Protein AF-A0A5J4QBT6-F1 (afdb_monomer)

Mean predicted aligned error: 14.52 Å

Organism: NCBI:txid222440

Solvent-accessible surface area (backbone atoms only — not comparable to full-atom values): 10207 Å² total; per-residue (Å²): 115,72,65,61,55,52,14,62,72,70,73,41,64,57,92,74,54,59,68,39,76,56,74,71,48,71,67,57,55,50,53,56,62,66,53,52,77,81,41,55,93,42,48,95,68,92,77,69,68,81,78,82,89,54,97,81,62,54,66,69,56,53,54,40,45,45,33,51,52,49,20,51,49,21,46,46,23,16,52,51,26,47,76,69,68,35,58,68,61,17,49,54,21,46,49,48,19,51,50,29,50,32,42,45,44,15,53,53,44,52,51,52,61,42,71,76,46,59,74,86,50,29,67,40,45,75,74,70,42,49,71,71,60,61,52,38,70,67,51,52,51,52,51,53,51,51,52,50,52,52,50,52,53,50,51,53,50,56,51,49,57,55,51,55,56,53,54,54,52,53,54,53,54,53,55,58,55,68,77,73,114

Nearest PDB structures (foldseek):
  3uno-assembly1_N  TM=5.771E-01  e=6.298E+00  Mycobacterium tuberculosis
  1wy1-assembly1_C  TM=2.675E-01  e=2.760E+00  Pyrococcus horikoshii OT3
  4nwp-assembly1_D  TM=4.428E-01  e=9.036E+00  Pyrococcus horikoshii OT3
  8vdz-assembly1_T  TM=2.741E-01  e=4.169E+00  synthetic construct

Structure (mmCIF, N/CA/C/O backbone):
data_AF-A0A5J4QBT6-F1
#
_entry.id   AF-A0A5J4QBT6-F1
#
loop_
_atom_site.group_PDB
_atom_site.id
_atom_site.type_symbol
_atom_site.label_atom_id
_atom_site.label_alt_id
_atom_site.label_comp_id
_atom_site.label_asym_id
_atom_site.label_entity_id
_atom_site.label_seq_id
_atom_site.pdbx_PDB_ins_code
_atom_site.Cartn_x
_atom_site.Cartn_y
_atom_site.Cartn_z
_atom_site.occupancy
_atom_site.B_iso_or_equiv
_atom_site.auth_seq_id
_atom_site.auth_comp_id
_atom_site.auth_asym_id
_atom_site.auth_atom_id
_atom_site.pdbx_PDB_model_num
ATOM 1 N N . MET A 1 1 ? 17.912 -15.795 5.402 1.00 58.88 1 MET A N 1
ATOM 2 C CA . MET A 1 1 ? 18.468 -14.597 4.729 1.00 58.88 1 MET A CA 1
ATOM 3 C C . MET A 1 1 ? 17.385 -13.577 4.357 1.00 58.88 1 MET A C 1
ATOM 5 O O . MET A 1 1 ? 17.482 -12.452 4.818 1.00 58.88 1 MET A O 1
ATOM 9 N N . GLY A 1 2 ? 16.340 -13.949 3.596 1.00 60.81 2 GLY A N 1
ATOM 10 C CA . GLY A 1 2 ? 15.340 -12.999 3.059 1.00 60.81 2 GLY A CA 1
ATOM 11 C C . GLY A 1 2 ? 14.597 -12.132 4.090 1.00 60.81 2 GLY A C 1
ATOM 12 O O . GLY A 1 2 ? 14.533 -10.919 3.924 1.00 60.81 2 GLY A O 1
ATOM 13 N N . MET A 1 3 ? 14.128 -12.716 5.200 1.00 68.94 3 MET A N 1
ATOM 14 C CA . MET A 1 3 ? 13.412 -11.969 6.254 1.00 68.94 3 MET A CA 1
ATOM 15 C C . MET A 1 3 ? 14.267 -10.871 6.908 1.00 68.94 3 MET A C 1
ATOM 17 O O . MET A 1 3 ? 13.751 -9.825 7.274 1.00 68.94 3 MET A O 1
ATOM 21 N N . MET A 1 4 ? 15.588 -11.066 7.001 1.00 73.44 4 MET A N 1
ATOM 22 C CA . MET A 1 4 ? 16.510 -10.113 7.633 1.00 73.44 4 MET A CA 1
ATOM 23 C C . MET A 1 4 ? 16.639 -8.808 6.832 1.00 73.44 4 MET A C 1
ATOM 25 O O . MET A 1 4 ? 16.822 -7.740 7.410 1.00 73.44 4 MET A O 1
ATOM 29 N N . VAL A 1 5 ? 16.520 -8.891 5.502 1.00 77.31 5 VAL A N 1
ATOM 30 C CA . VAL A 1 5 ? 16.585 -7.730 4.602 1.00 77.31 5 VAL A CA 1
ATOM 31 C C . VAL A 1 5 ? 15.338 -6.866 4.759 1.00 77.31 5 VAL A C 1
ATOM 33 O O . VAL A 1 5 ? 15.454 -5.653 4.915 1.00 77.31 5 VAL A O 1
ATOM 36 N N . LEU A 1 6 ? 14.158 -7.491 4.784 1.00 79.50 6 LEU A N 1
ATOM 37 C CA . LEU A 1 6 ? 12.894 -6.782 4.983 1.00 79.50 6 LEU A CA 1
ATOM 38 C C . LEU A 1 6 ? 12.816 -6.182 6.388 1.00 79.50 6 LEU A C 1
ATOM 40 O O . LEU A 1 6 ? 12.482 -5.009 6.517 1.00 79.50 6 LEU A O 1
ATOM 44 N N . SER A 1 7 ? 13.226 -6.919 7.426 1.00 83.81 7 SER A N 1
ATOM 45 C CA . SER A 1 7 ? 13.252 -6.370 8.784 1.00 83.81 7 SER A CA 1
ATOM 46 C C . SER A 1 7 ? 14.165 -5.145 8.905 1.00 83.81 7 SER A C 1
ATOM 48 O O . SER A 1 7 ? 13.806 -4.158 9.541 1.00 83.81 7 SER A O 1
ATOM 50 N N . LYS A 1 8 ? 15.336 -5.165 8.250 1.00 83.38 8 LYS A N 1
ATOM 51 C CA . LYS A 1 8 ? 16.243 -4.010 8.211 1.00 83.38 8 LYS A CA 1
ATOM 52 C C . LYS A 1 8 ? 15.637 -2.824 7.457 1.00 83.38 8 LYS A C 1
ATOM 54 O O . LYS A 1 8 ? 15.806 -1.694 7.897 1.00 83.38 8 LYS A O 1
ATOM 59 N N . TYR A 1 9 ? 14.950 -3.077 6.344 1.00 80.00 9 TYR A N 1
ATOM 60 C CA . TYR A 1 9 ? 14.302 -2.034 5.547 1.00 80.00 9 TYR A CA 1
ATOM 61 C C . TYR A 1 9 ? 13.180 -1.330 6.317 1.00 80.00 9 TYR A C 1
ATOM 63 O O . TYR A 1 9 ? 13.129 -0.106 6.353 1.00 80.00 9 TYR A O 1
ATOM 71 N N . TYR A 1 10 ? 12.310 -2.103 6.968 1.00 78.44 10 TYR A N 1
ATOM 72 C CA . TYR A 1 10 ? 11.181 -1.567 7.730 1.00 78.44 10 TYR A CA 1
ATOM 73 C C . TYR A 1 10 ? 11.559 -1.079 9.133 1.00 78.44 10 TYR A C 1
ATOM 75 O O . TYR A 1 10 ? 10.725 -0.485 9.809 1.00 78.44 10 TYR A O 1
ATOM 83 N N . GLY A 1 11 ? 12.783 -1.350 9.597 1.00 83.69 11 GLY A N 1
ATOM 84 C CA . GLY A 1 11 ? 13.203 -1.044 10.967 1.00 83.69 11 GLY A CA 1
ATOM 85 C C . GLY A 1 11 ? 12.417 -1.814 12.036 1.00 83.69 11 GLY A C 1
ATOM 86 O O . GLY A 1 11 ? 12.411 -1.416 13.197 1.00 83.69 11 GLY A O 1
ATOM 87 N N . ALA A 1 12 ? 11.748 -2.904 11.656 1.00 83.69 12 ALA A N 1
ATOM 88 C CA . ALA A 1 12 ? 10.857 -3.684 12.506 1.00 83.69 12 ALA A CA 1
ATOM 89 C C . ALA A 1 12 ? 11.024 -5.180 12.225 1.00 83.69 12 ALA A C 1
ATOM 91 O O . ALA A 1 12 ? 11.474 -5.575 11.152 1.00 83.69 12 ALA A O 1
ATOM 92 N N . ASP A 1 13 ? 10.652 -6.032 13.180 1.00 85.56 13 ASP A N 1
ATOM 93 C CA . ASP A 1 13 ? 10.615 -7.474 12.939 1.00 85.56 13 ASP A CA 1
ATOM 94 C C . ASP A 1 13 ? 9.519 -7.797 11.918 1.00 85.56 13 ASP A C 1
ATOM 96 O O . ASP A 1 13 ? 8.328 -7.748 12.228 1.00 85.56 13 ASP A O 1
ATOM 100 N N . PHE A 1 14 ? 9.927 -8.135 10.695 1.00 81.25 14 PHE A N 1
ATOM 101 C CA . PHE A 1 14 ? 9.005 -8.400 9.600 1.00 81.25 14 PHE A CA 1
ATOM 102 C C . PHE A 1 14 ? 8.062 -9.580 9.887 1.00 81.25 14 PHE A C 1
ATOM 104 O O . PHE A 1 14 ? 6.967 -9.613 9.340 1.00 81.25 14 PHE A O 1
ATOM 111 N N . GLN A 1 15 ? 8.428 -10.524 10.771 1.00 83.44 15 GLN A N 1
ATOM 112 C CA . GLN A 1 15 ? 7.520 -11.607 11.192 1.00 83.44 15 GLN A CA 1
ATOM 113 C C . GLN A 1 15 ? 6.357 -11.120 12.057 1.00 83.44 15 GLN A C 1
ATOM 115 O O . GLN A 1 15 ? 5.337 -11.796 12.148 1.00 83.44 15 GLN A O 1
ATOM 120 N N . LYS A 1 16 ? 6.528 -9.975 12.716 1.00 83.88 16 LYS A N 1
ATOM 121 C CA . LYS A 1 16 ? 5.537 -9.377 13.612 1.00 83.88 16 LYS A CA 1
ATOM 122 C C . LYS A 1 16 ? 4.762 -8.246 12.949 1.00 83.88 16 LYS A C 1
ATOM 124 O O . LYS A 1 16 ? 3.864 -7.698 13.578 1.00 83.88 16 LYS A O 1
ATOM 129 N N . MET A 1 17 ? 5.119 -7.884 11.716 1.00 79.00 17 MET A N 1
ATOM 130 C CA . MET A 1 17 ? 4.376 -6.888 10.961 1.00 79.00 17 MET A CA 1
ATOM 131 C C . MET A 1 17 ? 3.015 -7.454 10.581 1.00 79.00 17 MET A C 1
ATOM 133 O O . MET A 1 17 ? 2.923 -8.483 9.909 1.00 79.00 17 MET A O 1
ATOM 137 N N . ASP A 1 18 ? 1.967 -6.739 10.970 1.00 79.19 18 ASP A N 1
ATOM 138 C CA . ASP A 1 18 ? 0.639 -6.995 10.448 1.00 79.19 18 ASP A CA 1
ATOM 139 C C . ASP A 1 18 ? 0.567 -6.467 9.011 1.00 79.19 18 ASP A C 1
ATOM 141 O O . ASP A 1 18 ? 0.501 -5.262 8.761 1.00 79.19 18 ASP A O 1
ATOM 145 N N . GLN A 1 19 ? 0.636 -7.386 8.047 1.00 69.50 19 GLN A N 1
ATOM 146 C CA . GLN A 1 19 ? 0.677 -7.037 6.629 1.00 69.50 19 GLN A CA 1
ATOM 147 C C . GLN A 1 19 ? -0.610 -6.364 6.139 1.00 69.50 19 GLN A C 1
ATOM 149 O O . GLN A 1 19 ? -0.568 -5.692 5.106 1.00 69.50 19 GLN A O 1
ATOM 154 N N . THR A 1 20 ? -1.728 -6.549 6.848 1.00 69.94 20 THR A N 1
ATOM 155 C CA . THR A 1 20 ? -3.053 -6.083 6.420 1.00 69.94 20 THR A CA 1
ATOM 156 C C . THR A 1 20 ? -3.761 -5.208 7.457 1.00 69.94 20 THR A C 1
ATOM 158 O O . THR A 1 20 ? -4.676 -4.478 7.091 1.00 69.94 20 THR A O 1
ATOM 161 N N . GLY A 1 21 ? -3.346 -5.216 8.723 1.00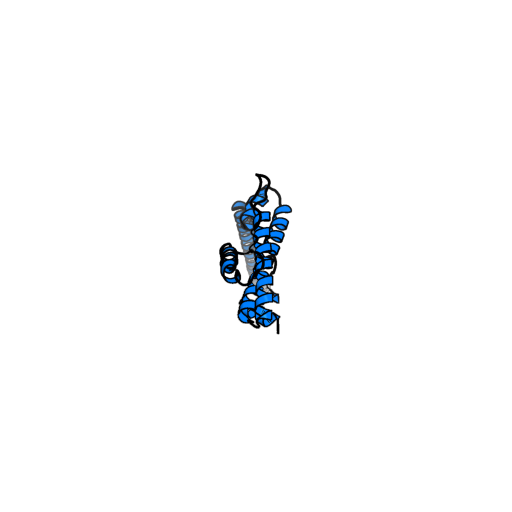 62.75 21 GLY A N 1
ATOM 162 C CA . GLY A 1 21 ? -3.968 -4.406 9.777 1.00 62.75 21 GLY A CA 1
ATOM 163 C C . GLY A 1 21 ? -3.365 -3.018 9.986 1.00 62.75 21 GLY A C 1
ATOM 164 O O . GLY A 1 21 ? -4.033 -2.149 10.550 1.00 62.75 21 GLY A O 1
ATOM 165 N N . GLU A 1 22 ? -2.148 -2.744 9.503 1.00 69.00 22 GLU A N 1
ATOM 166 C CA . GLU A 1 22 ? -1.599 -1.384 9.550 1.00 69.00 22 GLU A CA 1
ATOM 167 C C . GLU A 1 22 ? -2.137 -0.526 8.398 1.00 69.00 22 GLU A C 1
ATOM 169 O O . GLU A 1 22 ? -1.770 -0.687 7.230 1.00 69.00 22 GLU A O 1
ATOM 174 N N . ARG A 1 23 ? -3.002 0.438 8.740 1.00 77.75 23 ARG A N 1
ATOM 175 C CA . ARG A 1 23 ? -3.515 1.429 7.788 1.00 77.75 23 ARG A CA 1
ATOM 176 C C . ARG A 1 23 ? -2.366 2.292 7.274 1.00 77.75 23 ARG A C 1
ATOM 178 O O . ARG A 1 23 ? -1.673 2.950 8.049 1.00 77.75 23 ARG A O 1
ATOM 185 N N . ALA A 1 24 ? -2.197 2.339 5.957 1.00 80.88 24 ALA A N 1
ATOM 186 C CA . ALA A 1 24 ? -1.217 3.226 5.353 1.00 80.88 24 ALA A CA 1
ATOM 187 C C . ALA A 1 24 ? -1.601 4.694 5.568 1.00 80.88 24 ALA A C 1
ATOM 189 O O . ALA A 1 24 ? -2.722 5.102 5.245 1.00 80.88 24 ALA A O 1
ATOM 190 N N . SER A 1 25 ? -0.651 5.482 6.074 1.00 83.81 25 SER A N 1
ATOM 191 C CA . SER A 1 25 ? -0.806 6.926 6.225 1.00 83.81 25 SER A CA 1
ATOM 192 C C . SER A 1 25 ? -0.938 7.618 4.866 1.00 83.81 25 SER A C 1
ATOM 194 O O . SER A 1 25 ? -0.439 7.131 3.848 1.00 83.81 25 SER A O 1
ATOM 196 N N . GLU A 1 26 ? -1.568 8.794 4.846 1.00 85.00 26 GLU A N 1
ATOM 197 C CA . GLU A 1 26 ? -1.663 9.603 3.624 1.00 85.00 26 GLU A CA 1
ATOM 198 C C . GLU A 1 26 ? -0.276 10.026 3.112 1.00 85.00 26 GLU A C 1
ATOM 200 O O . GLU A 1 26 ? -0.039 10.109 1.910 1.00 85.00 26 GLU A O 1
ATOM 205 N N . GLU A 1 27 ? 0.687 10.219 4.016 1.00 86.38 27 GLU A N 1
ATOM 206 C CA . GLU A 1 27 ? 2.082 10.475 3.653 1.00 86.38 27 GLU A CA 1
ATOM 207 C C . GLU A 1 27 ? 2.696 9.303 2.878 1.00 86.38 27 GLU A C 1
ATOM 209 O O . GLU A 1 27 ? 3.254 9.517 1.802 1.00 86.38 27 GLU A O 1
ATOM 214 N N . MET A 1 28 ? 2.522 8.068 3.365 1.00 85.62 28 MET A N 1
ATOM 215 C CA . MET A 1 28 ? 2.979 6.857 2.677 1.00 85.62 28 MET A CA 1
ATOM 216 C C . MET A 1 28 ? 2.310 6.729 1.304 1.00 85.62 28 MET A C 1
ATOM 218 O O . MET A 1 28 ? 2.981 6.493 0.302 1.00 85.62 28 MET A O 1
ATOM 222 N N . ARG A 1 29 ? 0.991 6.947 1.231 1.00 89.56 29 ARG A N 1
ATOM 223 C CA . ARG A 1 29 ? 0.235 6.936 -0.034 1.00 89.56 29 ARG A CA 1
ATOM 224 C C . ARG A 1 29 ? 0.810 7.929 -1.042 1.00 89.56 29 ARG A C 1
ATOM 226 O O . ARG A 1 29 ? 1.018 7.581 -2.204 1.00 89.56 29 ARG A O 1
ATOM 233 N N . ASN A 1 30 ? 1.110 9.146 -0.597 1.00 89.44 30 ASN A N 1
ATOM 234 C CA . ASN A 1 30 ? 1.691 10.184 -1.443 1.00 89.44 30 ASN A CA 1
ATOM 235 C C . ASN A 1 30 ? 3.139 9.892 -1.829 1.00 89.44 30 ASN A C 1
ATOM 237 O O . ASN A 1 30 ? 3.533 10.160 -2.963 1.00 89.44 30 ASN A O 1
ATOM 241 N N . GLU A 1 31 ? 3.935 9.311 -0.934 1.00 88.56 31 GLU A N 1
ATOM 242 C CA . GLU A 1 31 ? 5.287 8.877 -1.260 1.00 88.56 31 GLU A CA 1
ATOM 243 C C . GLU A 1 31 ? 5.292 7.830 -2.372 1.00 88.56 31 GLU A C 1
ATOM 245 O O . GLU A 1 31 ? 6.045 7.975 -3.332 1.00 88.56 31 GLU A O 1
ATOM 250 N N . ILE A 1 32 ? 4.412 6.833 -2.288 1.00 87.94 32 ILE A N 1
ATOM 251 C CA . ILE A 1 32 ? 4.274 5.803 -3.319 1.00 87.94 32 ILE A CA 1
ATOM 252 C C . ILE A 1 32 ? 3.883 6.429 -4.662 1.00 87.94 32 ILE A C 1
ATOM 254 O O . ILE A 1 32 ? 4.572 6.207 -5.656 1.00 87.94 32 ILE A O 1
ATOM 258 N N . ARG A 1 33 ? 2.885 7.322 -4.696 1.00 86.81 33 ARG A N 1
ATOM 259 C CA . ARG A 1 33 ? 2.509 8.052 -5.926 1.00 86.81 33 ARG A CA 1
ATOM 260 C C . ARG A 1 33 ? 3.679 8.850 -6.524 1.00 86.81 33 ARG A C 1
ATOM 262 O O . ARG A 1 33 ? 3.853 8.873 -7.740 1.00 86.81 33 ARG A O 1
ATOM 269 N N . ARG A 1 34 ? 4.529 9.465 -5.689 1.00 88.62 34 ARG A N 1
ATOM 270 C CA . ARG A 1 34 ? 5.707 10.234 -6.143 1.00 88.62 34 ARG A CA 1
ATOM 271 C C . ARG A 1 34 ? 6.776 9.386 -6.835 1.00 88.62 34 ARG A C 1
ATOM 273 O O . ARG A 1 34 ? 7.635 9.957 -7.502 1.00 88.62 34 ARG A O 1
ATOM 280 N N . ARG A 1 35 ? 6.743 8.057 -6.699 1.00 87.19 35 ARG A N 1
ATOM 281 C CA . ARG A 1 35 ? 7.720 7.157 -7.329 1.00 87.19 35 ARG A CA 1
ATOM 282 C C . ARG A 1 35 ? 7.392 6.839 -8.793 1.00 87.19 35 ARG A C 1
ATOM 284 O O . ARG A 1 35 ? 8.261 6.350 -9.498 1.00 87.19 35 ARG A O 1
ATOM 291 N N . GLU A 1 36 ? 6.191 7.133 -9.295 1.00 83.69 36 GLU A N 1
ATOM 292 C CA . GLU A 1 36 ? 5.829 6.802 -10.688 1.00 83.69 36 GLU A CA 1
ATOM 293 C C . GLU A 1 36 ? 6.661 7.513 -11.767 1.00 83.69 36 GLU A C 1
ATOM 295 O O . GLU A 1 36 ? 7.076 6.853 -12.721 1.00 83.69 36 GLU A O 1
ATOM 300 N N . PRO A 1 37 ? 6.961 8.823 -11.670 1.00 86.31 37 PRO A N 1
ATOM 301 C CA . PRO A 1 37 ? 7.685 9.508 -12.737 1.00 86.31 37 PRO A CA 1
ATOM 302 C C . PRO A 1 37 ? 9.089 8.946 -12.987 1.00 86.31 37 PRO A C 1
ATOM 304 O O . PRO A 1 37 ? 9.560 8.993 -14.122 1.00 86.31 37 PRO A O 1
ATOM 307 N N . SER A 1 38 ? 9.750 8.395 -11.961 1.00 85.50 38 SER A N 1
ATOM 308 C CA . SER A 1 38 ? 11.109 7.853 -12.087 1.00 85.50 38 SER A CA 1
ATOM 309 C C . SER A 1 38 ? 11.165 6.525 -12.841 1.00 85.50 38 SER A C 1
ATOM 311 O O . SER A 1 38 ? 12.233 6.163 -13.335 1.00 85.50 38 SER A O 1
ATOM 313 N N . ILE A 1 39 ? 10.036 5.818 -12.969 1.00 86.50 39 ILE A N 1
ATOM 314 C CA . ILE A 1 39 ? 9.973 4.522 -13.653 1.00 86.50 39 ILE A CA 1
ATOM 315 C C . ILE A 1 39 ? 9.430 4.592 -15.082 1.00 86.50 39 ILE A C 1
ATOM 317 O O . ILE A 1 39 ? 9.460 3.586 -15.784 1.00 86.50 39 ILE A O 1
ATOM 321 N N . ARG A 1 40 ? 8.989 5.769 -15.547 1.00 86.19 40 ARG A N 1
ATOM 322 C CA . ARG A 1 40 ? 8.469 5.973 -16.914 1.00 86.19 40 ARG A CA 1
ATOM 323 C C . ARG A 1 40 ? 9.359 5.416 -18.037 1.00 86.19 40 ARG A C 1
ATOM 325 O O . ARG A 1 40 ? 8.800 4.866 -18.977 1.00 86.19 40 ARG A O 1
ATOM 332 N N . PRO A 1 41 ? 10.704 5.503 -17.974 1.00 86.19 41 PRO A N 1
ATOM 333 C CA . PRO A 1 41 ? 11.564 4.914 -19.006 1.00 86.19 41 PRO A CA 1
ATOM 334 C C . PRO A 1 41 ? 11.538 3.377 -19.061 1.00 86.19 41 PRO A C 1
ATOM 336 O O . PRO A 1 41 ? 12.079 2.799 -19.999 1.00 86.19 41 PRO A O 1
ATOM 339 N N . PHE A 1 42 ? 10.965 2.718 -18.050 1.00 84.56 42 PHE A N 1
ATOM 340 C CA . PHE A 1 42 ? 11.001 1.269 -17.847 1.00 84.56 42 PHE A CA 1
ATOM 341 C C . PHE A 1 42 ? 9.607 0.623 -17.883 1.00 84.56 42 PHE A C 1
ATOM 343 O O . PHE A 1 42 ? 9.443 -0.472 -17.353 1.00 84.56 42 PHE A O 1
ATOM 350 N N . ILE A 1 43 ? 8.600 1.288 -18.450 1.00 85.38 43 ILE A N 1
ATOM 351 C CA . ILE A 1 43 ? 7.248 0.730 -18.576 1.00 85.38 43 ILE A CA 1
ATOM 352 C C . ILE A 1 43 ? 6.761 0.831 -20.019 1.00 85.38 43 ILE A C 1
ATOM 354 O O . ILE A 1 43 ? 7.034 1.813 -20.710 1.00 85.38 43 ILE A O 1
ATOM 358 N N . HIS A 1 44 ? 6.050 -0.196 -20.473 1.00 74.75 44 HIS A N 1
ATOM 359 C CA . HIS A 1 44 ? 5.537 -0.304 -21.833 1.00 74.75 44 HIS A CA 1
ATOM 360 C C . HIS A 1 44 ? 4.379 0.664 -22.099 1.00 74.75 44 HIS A C 1
ATOM 362 O O . HIS A 1 44 ? 4.281 1.221 -23.191 1.00 74.75 44 HIS A O 1
ATOM 368 N N . GLU A 1 45 ? 3.518 0.894 -21.102 1.00 76.19 45 GLU A N 1
ATOM 369 C CA . GLU A 1 45 ? 2.350 1.762 -21.237 1.00 76.19 45 GLU A CA 1
ATOM 370 C C . GLU A 1 45 ? 2.072 2.540 -19.941 1.00 76.19 45 GLU A C 1
ATOM 372 O O . GLU A 1 45 ? 1.888 1.962 -18.869 1.00 76.19 45 GLU A O 1
ATOM 377 N N . ASP A 1 46 ? 1.983 3.871 -20.031 1.00 76.31 46 ASP A N 1
ATOM 378 C CA . ASP A 1 46 ? 1.620 4.731 -18.895 1.00 76.31 46 ASP A CA 1
ATOM 379 C C . ASP A 1 46 ? 0.090 4.809 -18.739 1.00 76.31 46 ASP A C 1
ATOM 381 O O . ASP A 1 46 ? -0.510 5.885 -18.783 1.00 76.31 46 ASP A O 1
ATOM 385 N N . LYS A 1 47 ? -0.572 3.648 -18.590 1.00 75.81 47 LYS A N 1
ATOM 386 C CA . LYS A 1 47 ? -2.020 3.613 -18.333 1.00 75.81 47 LYS A CA 1
ATOM 387 C C . LYS A 1 47 ? -2.326 4.295 -17.010 1.00 75.81 47 LYS A C 1
ATOM 389 O O . LYS A 1 47 ? -1.706 4.001 -15.988 1.00 75.81 47 LYS A O 1
ATOM 394 N N . GLN A 1 48 ? -3.309 5.181 -17.028 1.00 81.19 48 GLN A N 1
ATOM 395 C CA . GLN A 1 48 ? -3.880 5.767 -15.823 1.00 81.19 48 GLN A CA 1
ATOM 396 C C . GLN A 1 48 ? -5.155 5.022 -15.436 1.00 81.19 48 GLN A C 1
ATOM 398 O O . GLN A 1 48 ? -5.808 4.418 -16.289 1.00 81.19 48 GLN A O 1
ATOM 403 N N . ALA A 1 49 ? -5.516 5.077 -14.153 1.00 78.56 49 ALA A N 1
ATOM 404 C CA . ALA A 1 49 ? -6.819 4.588 -13.715 1.00 78.56 49 ALA A CA 1
ATOM 405 C C . ALA A 1 49 ? -7.934 5.320 -14.495 1.00 78.56 49 ALA A C 1
ATOM 407 O O . ALA A 1 49 ? -7.824 6.542 -14.675 1.00 78.56 49 ALA A O 1
ATOM 408 N N . PRO A 1 50 ? -8.990 4.617 -14.948 1.00 76.12 50 PRO A N 1
ATOM 409 C CA . PRO A 1 50 ? -10.091 5.232 -15.681 1.00 76.12 50 PRO A CA 1
ATOM 410 C C . PRO A 1 50 ? -10.686 6.448 -14.957 1.00 76.12 50 PRO A C 1
ATOM 412 O O . PRO A 1 50 ? -10.729 6.523 -13.722 1.00 76.12 50 PRO A O 1
ATOM 415 N N . THR A 1 51 ? -11.144 7.429 -15.734 1.00 71.56 51 THR A N 1
ATOM 416 C CA . THR A 1 51 ? -11.919 8.557 -15.206 1.00 71.56 51 THR A CA 1
ATOM 417 C C . THR A 1 51 ? -13.293 8.054 -14.764 1.00 71.56 51 THR A C 1
ATOM 419 O O . THR A 1 51 ? -13.896 7.247 -15.467 1.00 71.56 51 THR A O 1
ATOM 422 N N . MET A 1 52 ? -13.777 8.519 -13.609 1.00 72.00 52 MET A N 1
ATOM 423 C CA . MET A 1 52 ? -15.111 8.152 -13.118 1.00 72.00 52 MET A CA 1
ATOM 424 C C . MET A 1 52 ? -16.179 8.649 -14.104 1.00 72.00 52 MET A C 1
ATOM 426 O O . MET A 1 52 ? -16.095 9.782 -14.582 1.00 72.00 52 MET A O 1
ATOM 430 N N . ALA A 1 53 ? -17.141 7.791 -14.433 1.00 60.34 53 ALA A N 1
ATOM 431 C CA . ALA A 1 53 ? -18.186 8.009 -15.428 1.00 60.34 53 ALA A CA 1
ATOM 432 C C . ALA A 1 53 ? -19.570 8.291 -14.810 1.00 60.34 53 ALA A C 1
ATOM 434 O O . ALA A 1 53 ? -20.533 8.48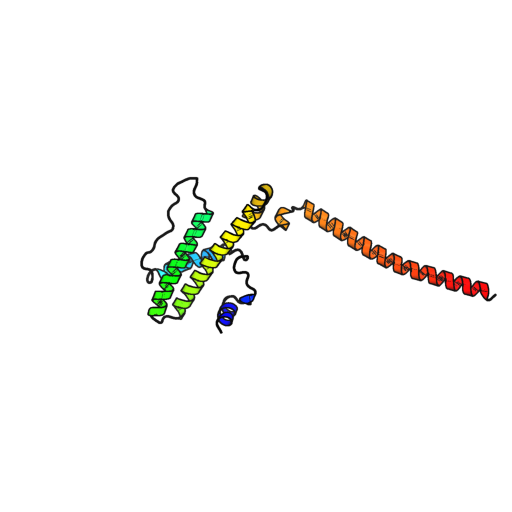7 -15.554 1.00 60.34 53 ALA A O 1
ATOM 435 N N . GLY A 1 54 ? -19.699 8.354 -13.479 1.00 59.78 54 GLY A N 1
ATOM 436 C CA . GLY A 1 54 ? -20.935 8.829 -12.852 1.00 59.78 54 GLY A CA 1
ATOM 437 C C . GLY A 1 54 ? -20.947 8.834 -11.325 1.00 59.78 54 GLY A C 1
ATOM 438 O O . GLY A 1 54 ? -20.018 8.375 -10.668 1.00 59.78 54 GLY A O 1
ATOM 439 N N . ASP A 1 55 ? -22.065 9.300 -10.765 1.00 58.62 55 ASP A N 1
ATOM 440 C CA . ASP A 1 55 ? -22.305 9.449 -9.316 1.00 58.62 55 ASP A CA 1
ATOM 441 C C . ASP A 1 55 ? -22.310 8.119 -8.534 1.00 58.62 55 ASP A C 1
ATOM 443 O O . ASP A 1 55 ? -22.396 8.109 -7.307 1.00 58.62 55 ASP A O 1
ATOM 447 N N . LYS A 1 56 ? -22.249 6.982 -9.242 1.00 55.84 56 LYS A N 1
ATOM 448 C CA . LYS A 1 56 ? -22.199 5.631 -8.667 1.00 55.84 56 LYS A CA 1
ATOM 449 C C . LYS A 1 56 ? -20.781 5.114 -8.436 1.00 55.84 56 LYS A C 1
ATOM 451 O O . LYS A 1 56 ? -20.636 4.079 -7.790 1.00 55.84 56 LYS A O 1
ATOM 456 N N . ASP A 1 57 ? -19.759 5.788 -8.959 1.00 56.94 57 ASP A N 1
ATOM 457 C CA . ASP A 1 57 ? -18.391 5.300 -8.832 1.00 56.94 57 ASP A CA 1
ATOM 458 C C . ASP A 1 57 ? -17.882 5.486 -7.400 1.00 56.94 57 ASP A C 1
ATOM 460 O O . ASP A 1 57 ? -17.836 6.589 -6.847 1.00 56.94 57 ASP A O 1
ATOM 464 N N . ILE A 1 58 ? -17.494 4.375 -6.776 1.00 74.62 58 ILE A N 1
ATOM 465 C CA . ILE A 1 58 ? -17.028 4.362 -5.396 1.00 74.62 58 ILE A CA 1
ATOM 466 C C . ILE A 1 58 ? -15.583 4.871 -5.385 1.00 74.62 58 ILE A C 1
ATOM 468 O O . ILE A 1 58 ? -14.662 4.178 -5.816 1.00 74.62 58 ILE A O 1
ATOM 472 N N . GLN A 1 59 ? -15.356 6.062 -4.823 1.00 78.12 59 GLN A N 1
ATOM 473 C CA . GLN A 1 59 ? -14.019 6.665 -4.705 1.00 78.12 59 GLN A CA 1
ATOM 474 C C . GLN A 1 59 ? -12.963 5.691 -4.141 1.00 78.12 59 GLN A C 1
ATOM 476 O O . GLN A 1 59 ? -11.827 5.668 -4.612 1.00 78.12 59 GLN A O 1
ATOM 481 N N . SER A 1 60 ? -13.341 4.841 -3.178 1.00 77.50 60 SER A N 1
ATOM 482 C CA . SER A 1 60 ? -12.430 3.844 -2.594 1.00 77.50 60 SER A CA 1
ATOM 483 C C . SER A 1 60 ? -12.023 2.720 -3.560 1.00 77.50 60 SER A C 1
ATOM 485 O O . SER A 1 60 ? -10.914 2.192 -3.453 1.00 77.50 60 SER A O 1
ATOM 487 N N . GLU A 1 61 ? -12.872 2.354 -4.524 1.00 81.56 61 GLU A N 1
ATOM 488 C CA . GLU A 1 61 ? -12.517 1.404 -5.585 1.00 81.56 61 GLU A CA 1
ATOM 489 C C . GLU A 1 61 ? -11.541 2.042 -6.568 1.00 81.56 61 GLU A C 1
ATOM 491 O O . GLU A 1 61 ? -10.539 1.425 -6.928 1.00 81.56 61 GLU A O 1
ATOM 496 N N . ARG A 1 62 ? -11.756 3.315 -6.919 1.00 85.44 62 ARG A N 1
ATOM 497 C CA . ARG A 1 62 ? -10.808 4.064 -7.750 1.00 85.44 62 ARG A CA 1
ATOM 498 C C . ARG A 1 62 ? -9.439 4.181 -7.087 1.00 85.44 62 ARG A C 1
ATOM 500 O O . ARG A 1 62 ? -8.423 3.963 -7.740 1.00 85.44 62 ARG A O 1
ATOM 507 N N . GLU A 1 63 ? -9.392 4.523 -5.802 1.00 86.00 63 GLU A N 1
ATOM 508 C CA . GLU A 1 63 ? -8.126 4.584 -5.064 1.00 86.00 63 GLU A CA 1
ATOM 509 C C . GLU A 1 63 ? -7.420 3.226 -5.041 1.00 86.00 63 GLU A C 1
ATOM 511 O O . GLU A 1 63 ? -6.208 3.172 -5.244 1.00 86.00 63 GLU A O 1
ATOM 516 N N . THR A 1 64 ? -8.174 2.132 -4.891 1.00 88.62 64 THR A N 1
ATOM 517 C CA . THR A 1 64 ? -7.630 0.768 -4.982 1.00 88.62 64 THR A CA 1
ATOM 518 C C . THR A 1 64 ? -7.002 0.523 -6.358 1.00 88.62 64 THR A C 1
ATOM 520 O O . THR A 1 64 ? -5.838 0.134 -6.430 1.00 88.62 64 THR A O 1
ATOM 523 N N . GLN A 1 65 ? -7.712 0.848 -7.444 1.00 88.69 65 GLN A N 1
ATOM 524 C CA . GLN A 1 65 ? -7.207 0.688 -8.813 1.00 88.69 65 GLN A CA 1
ATOM 525 C C . GLN A 1 65 ? -5.942 1.510 -9.086 1.00 88.69 65 GLN A C 1
ATOM 527 O O . GLN A 1 65 ? -5.039 1.044 -9.778 1.00 88.69 65 GLN A O 1
ATOM 532 N N . VAL A 1 66 ? -5.839 2.727 -8.538 1.00 90.12 66 VAL A N 1
ATOM 533 C CA . VAL A 1 66 ? -4.622 3.547 -8.665 1.00 90.12 66 VAL A CA 1
ATOM 534 C C . VAL A 1 66 ? -3.418 2.816 -8.071 1.00 90.12 66 VAL A C 1
ATOM 536 O O . VAL A 1 66 ? -2.374 2.746 -8.717 1.00 90.12 66 VAL A O 1
ATOM 539 N N . PHE A 1 67 ? -3.552 2.229 -6.878 1.00 91.56 67 PHE A N 1
ATOM 540 C CA . PHE A 1 67 ? -2.464 1.456 -6.273 1.00 91.56 67 PHE A CA 1
ATOM 541 C C . PHE A 1 67 ? -2.196 0.133 -7.000 1.00 91.56 67 PHE A C 1
ATOM 543 O O . PHE A 1 67 ? -1.042 -0.282 -7.080 1.00 91.56 67 PHE A O 1
ATOM 550 N N . GLU A 1 68 ? -3.212 -0.514 -7.573 1.00 91.94 68 GLU A N 1
ATOM 551 C CA . GLU A 1 68 ? -3.024 -1.727 -8.381 1.00 91.94 68 GLU A CA 1
ATOM 552 C C . GLU A 1 68 ? -2.195 -1.428 -9.632 1.00 91.94 68 GLU A C 1
ATOM 554 O O . GLU A 1 68 ? -1.190 -2.093 -9.893 1.00 91.94 68 GLU A O 1
ATOM 559 N N . ILE A 1 69 ? -2.564 -0.376 -10.367 1.00 91.25 69 ILE A N 1
ATOM 560 C CA . ILE A 1 69 ? -1.833 0.088 -11.550 1.00 91.25 69 ILE A CA 1
ATOM 561 C C . ILE A 1 69 ? -0.409 0.497 -11.174 1.00 91.25 69 ILE A C 1
ATOM 563 O O . ILE A 1 69 ? 0.539 0.095 -11.850 1.00 91.25 69 ILE A O 1
ATOM 567 N N . HIS A 1 70 ? -0.244 1.233 -10.073 1.00 92.38 70 HIS A N 1
ATOM 568 C CA . HIS A 1 70 ? 1.071 1.581 -9.546 1.00 92.38 70 HIS A CA 1
ATOM 569 C C . HIS A 1 70 ? 1.934 0.338 -9.295 1.00 92.38 70 HIS A C 1
ATOM 571 O O . HIS A 1 70 ? 3.079 0.263 -9.743 1.00 92.38 70 HIS A O 1
ATOM 577 N N . GLY A 1 71 ? 1.380 -0.653 -8.590 1.00 93.25 71 GLY A N 1
ATOM 578 C CA . GLY A 1 71 ? 2.066 -1.900 -8.276 1.00 93.25 71 GLY A CA 1
ATOM 579 C C . GLY A 1 71 ? 2.500 -2.650 -9.533 1.00 93.25 71 GLY A C 1
ATOM 580 O O . GLY A 1 71 ? 3.649 -3.079 -9.617 1.00 93.25 71 GLY A O 1
ATOM 581 N N . MET A 1 72 ? 1.628 -2.739 -10.541 1.00 92.62 72 MET A N 1
ATOM 582 C CA . MET A 1 72 ? 1.953 -3.368 -11.825 1.00 92.62 72 MET A CA 1
ATOM 583 C C . MET A 1 72 ? 3.100 -2.654 -12.548 1.00 92.62 72 MET A C 1
ATOM 585 O O . MET A 1 72 ? 4.063 -3.310 -12.943 1.00 92.62 72 MET A O 1
ATOM 589 N N . LYS A 1 73 ? 3.050 -1.318 -12.651 1.00 93.00 73 LYS A N 1
ATOM 590 C CA . LYS A 1 73 ? 4.121 -0.515 -13.269 1.00 93.00 73 LYS A CA 1
ATOM 591 C C . LYS A 1 73 ? 5.463 -0.714 -12.562 1.00 93.00 73 LYS A C 1
ATOM 593 O O . LYS A 1 73 ? 6.501 -0.834 -13.204 1.00 93.00 73 LYS A O 1
ATOM 598 N N . MET A 1 74 ? 5.445 -0.783 -11.233 1.00 94.44 74 MET A N 1
ATOM 599 C CA . MET A 1 74 ? 6.641 -1.024 -10.427 1.00 94.44 74 MET A CA 1
ATOM 600 C C . MET A 1 74 ? 7.208 -2.435 -10.618 1.00 94.44 74 MET A C 1
ATOM 602 O O . MET A 1 74 ? 8.423 -2.600 -10.695 1.00 94.44 74 MET A O 1
ATOM 606 N N . LEU A 1 75 ? 6.359 -3.458 -10.739 1.00 95.00 75 LEU A N 1
ATOM 607 C CA . LEU A 1 75 ? 6.814 -4.816 -11.052 1.00 95.00 75 LEU A CA 1
ATOM 608 C C . LEU A 1 75 ? 7.444 -4.890 -12.446 1.00 95.00 75 LEU A C 1
ATOM 610 O O . LEU A 1 75 ? 8.518 -5.471 -12.593 1.00 95.00 75 LEU A O 1
ATOM 614 N N . GLU A 1 76 ? 6.822 -4.266 -13.446 1.00 94.25 76 GLU A N 1
ATOM 615 C CA . GLU A 1 76 ? 7.362 -4.191 -14.806 1.00 94.25 76 GLU A CA 1
ATOM 616 C C . GLU A 1 76 ? 8.735 -3.506 -14.823 1.00 94.25 76 GLU A C 1
ATOM 618 O O . GLU A 1 76 ? 9.718 -4.085 -15.292 1.00 94.25 76 GLU A O 1
ATOM 623 N N . ALA A 1 77 ? 8.833 -2.324 -14.210 1.00 93.88 77 ALA A N 1
ATOM 624 C CA . ALA A 1 77 ? 10.087 -1.594 -14.087 1.00 93.88 77 ALA A CA 1
ATOM 625 C C . ALA A 1 77 ? 11.161 -2.421 -13.360 1.00 93.88 77 ALA A C 1
ATOM 627 O O . ALA A 1 77 ? 12.315 -2.458 -13.792 1.00 93.88 77 ALA A O 1
ATOM 628 N N . GLY A 1 78 ? 10.781 -3.136 -12.296 1.00 95.50 78 GLY A N 1
ATOM 629 C CA . GLY A 1 78 ? 11.658 -4.054 -11.574 1.00 95.50 78 GLY A CA 1
ATOM 630 C C . GLY A 1 78 ? 12.197 -5.183 -12.454 1.00 95.50 78 GLY A C 1
ATOM 631 O O . GLY A 1 78 ? 13.397 -5.454 -12.420 1.00 95.50 78 GLY A O 1
ATOM 632 N N . ILE A 1 79 ? 11.353 -5.796 -13.290 1.00 95.38 79 ILE A N 1
ATOM 633 C CA . ILE A 1 79 ? 11.759 -6.844 -14.242 1.00 95.38 79 ILE A CA 1
ATOM 634 C C . ILE A 1 79 ? 12.771 -6.294 -15.254 1.00 95.38 79 ILE A C 1
ATOM 636 O O . ILE A 1 79 ? 13.814 -6.915 -15.474 1.00 95.38 79 ILE A O 1
ATOM 640 N N . ILE A 1 80 ? 12.511 -5.117 -15.834 1.00 94.56 80 ILE A N 1
ATOM 641 C CA . ILE A 1 80 ? 13.428 -4.488 -16.799 1.00 94.56 80 ILE A CA 1
ATOM 642 C C . ILE A 1 80 ? 14.769 -4.146 -16.140 1.00 94.56 80 ILE A C 1
ATOM 644 O O . ILE A 1 80 ? 15.832 -4.426 -16.696 1.00 94.56 80 ILE A O 1
ATOM 648 N N . GLN A 1 81 ? 14.745 -3.583 -14.933 1.00 95.12 81 GLN A N 1
ATOM 649 C CA . GLN A 1 81 ? 15.960 -3.232 -14.197 1.00 95.12 81 GLN A CA 1
ATOM 650 C C . GLN A 1 81 ? 16.756 -4.475 -13.792 1.00 95.12 81 GLN A C 1
ATOM 652 O O . GLN A 1 81 ? 17.983 -4.467 -13.885 1.00 95.12 81 GLN A O 1
ATOM 657 N N . LEU A 1 82 ? 16.080 -5.562 -13.411 1.00 96.25 82 LEU A N 1
ATOM 658 C CA . LEU A 1 82 ? 16.720 -6.846 -13.142 1.00 96.25 82 LEU A CA 1
ATOM 659 C C . LEU A 1 82 ? 17.405 -7.406 -14.393 1.00 96.25 82 LEU A C 1
ATOM 661 O O . LEU A 1 82 ? 18.558 -7.828 -14.308 1.00 96.25 82 LEU A O 1
ATOM 665 N N . ALA A 1 83 ? 16.733 -7.367 -15.548 1.00 95.06 83 ALA A N 1
ATOM 666 C CA . ALA A 1 83 ? 17.304 -7.789 -16.827 1.00 95.06 83 ALA A CA 1
ATOM 667 C C . ALA A 1 83 ? 18.529 -6.942 -17.216 1.00 95.06 83 ALA A C 1
ATOM 669 O O . ALA A 1 83 ? 19.520 -7.471 -17.715 1.00 95.06 83 ALA A O 1
ATOM 670 N N . GLY A 1 84 ? 18.503 -5.643 -16.907 1.00 94.31 84 GLY A N 1
ATOM 671 C CA . GLY A 1 84 ? 19.646 -4.735 -17.030 1.00 94.31 84 GLY A CA 1
ATOM 672 C C . GLY A 1 84 ? 20.705 -4.870 -15.926 1.00 94.31 84 GLY A C 1
ATOM 673 O O . GLY A 1 84 ? 21.613 -4.045 -15.861 1.00 94.31 84 GLY A O 1
ATOM 674 N N . ASN A 1 85 ? 20.595 -5.867 -15.037 1.00 95.25 85 ASN A N 1
ATOM 675 C CA . ASN A 1 85 ? 21.465 -6.090 -13.875 1.00 95.25 85 ASN A CA 1
ATOM 676 C C . ASN A 1 85 ? 21.565 -4.883 -12.912 1.00 95.25 85 ASN A C 1
ATOM 678 O O . ASN A 1 85 ? 22.513 -4.762 -12.132 1.00 95.25 85 ASN A O 1
ATOM 682 N N . ASN A 1 86 ? 20.566 -3.999 -12.918 1.00 94.62 86 ASN A N 1
ATOM 683 C CA . ASN A 1 86 ? 20.449 -2.883 -11.990 1.00 94.62 86 ASN A CA 1
ATOM 684 C C . ASN A 1 86 ? 19.672 -3.315 -10.738 1.00 94.62 86 ASN A C 1
ATOM 686 O O . ASN A 1 86 ? 18.470 -3.086 -10.592 1.00 94.62 86 ASN A O 1
ATOM 690 N N . LYS A 1 87 ? 20.386 -3.985 -9.830 1.00 93.19 87 LYS A N 1
ATOM 691 C CA . LYS A 1 87 ? 19.811 -4.586 -8.616 1.00 93.19 87 LYS A CA 1
ATOM 692 C C . LYS A 1 87 ? 19.229 -3.555 -7.649 1.00 93.19 87 LYS A C 1
ATOM 694 O O . LYS A 1 87 ? 18.236 -3.845 -6.991 1.00 93.19 87 LYS A O 1
ATOM 699 N N . GLU A 1 88 ? 19.842 -2.376 -7.558 1.00 91.62 88 GLU A N 1
ATOM 700 C CA . GLU A 1 88 ? 19.394 -1.309 -6.660 1.00 91.62 88 GLU A CA 1
ATOM 701 C C . GLU A 1 88 ? 18.039 -0.761 -7.098 1.00 91.62 88 GLU A C 1
ATOM 703 O O . GLU A 1 88 ? 17.088 -0.771 -6.313 1.00 91.62 88 GLU A O 1
ATOM 708 N N . LEU A 1 89 ? 17.921 -0.359 -8.368 1.00 91.50 89 LEU A N 1
ATOM 709 C CA . LEU A 1 89 ? 16.642 0.108 -8.885 1.00 91.50 89 LEU A CA 1
ATOM 710 C C . LEU A 1 89 ? 15.603 -1.015 -8.815 1.00 91.50 89 LEU A C 1
ATOM 712 O O . LEU A 1 89 ? 14.485 -0.769 -8.360 1.00 91.50 89 LEU A O 1
ATOM 716 N N . CYS A 1 90 ? 15.974 -2.250 -9.184 1.00 94.50 90 CYS A N 1
ATOM 717 C CA . CYS A 1 90 ? 15.065 -3.394 -9.116 1.00 94.50 90 CYS A CA 1
ATOM 718 C C . CYS A 1 90 ? 14.483 -3.548 -7.706 1.00 94.50 90 CYS A C 1
ATOM 720 O O . CYS A 1 90 ? 13.278 -3.739 -7.550 1.00 94.50 90 CYS A O 1
ATOM 722 N N . MET A 1 91 ? 15.321 -3.441 -6.672 1.00 91.69 91 MET A N 1
ATOM 723 C CA . MET A 1 91 ? 14.870 -3.527 -5.287 1.00 91.69 91 MET A CA 1
ATOM 724 C C . MET A 1 91 ? 13.922 -2.377 -4.931 1.00 91.69 91 MET A C 1
ATOM 726 O O . MET A 1 91 ? 12.879 -2.621 -4.329 1.00 91.69 91 MET A O 1
ATOM 730 N N . ASN A 1 92 ? 14.233 -1.144 -5.341 1.00 90.94 92 ASN A N 1
ATOM 731 C CA . ASN A 1 92 ? 13.367 0.016 -5.110 1.00 90.94 92 ASN A CA 1
ATOM 732 C C . ASN A 1 92 ? 11.985 -0.162 -5.757 1.00 90.94 92 ASN A C 1
ATOM 734 O O . ASN A 1 92 ? 10.964 0.116 -5.124 1.00 90.94 92 ASN A O 1
ATOM 738 N N . SER A 1 93 ? 11.951 -0.686 -6.983 1.00 93.50 93 SER A N 1
ATOM 739 C CA . SER A 1 93 ? 10.716 -0.968 -7.715 1.00 93.50 93 SER A CA 1
ATOM 740 C C . SER A 1 93 ? 9.904 -2.076 -7.026 1.00 93.50 93 SER A C 1
ATOM 742 O O . SER A 1 93 ? 8.726 -1.889 -6.724 1.00 93.50 93 SER A O 1
ATOM 744 N N . MET A 1 94 ? 10.544 -3.185 -6.638 1.00 94.00 94 MET A N 1
ATOM 745 C CA . MET A 1 94 ? 9.889 -4.279 -5.904 1.00 94.00 94 MET A CA 1
ATOM 746 C C . MET A 1 94 ? 9.342 -3.838 -4.539 1.00 94.00 94 MET A C 1
ATOM 748 O O . MET A 1 94 ? 8.246 -4.241 -4.151 1.00 94.00 94 MET A O 1
ATOM 752 N N . LEU A 1 95 ? 10.069 -2.984 -3.814 1.00 90.31 95 LEU A N 1
ATOM 753 C CA . LEU A 1 95 ? 9.605 -2.419 -2.546 1.00 90.31 95 LEU A CA 1
ATOM 754 C C . LEU A 1 95 ? 8.394 -1.507 -2.753 1.00 90.31 95 LEU A C 1
ATOM 756 O O . LEU A 1 95 ? 7.428 -1.604 -2.001 1.00 90.31 95 LEU A O 1
ATOM 760 N N . SER A 1 96 ? 8.406 -0.663 -3.788 1.00 91.81 96 SER A N 1
ATOM 761 C CA . SER A 1 96 ? 7.258 0.191 -4.119 1.00 91.81 96 SER A CA 1
ATOM 762 C C . SER A 1 96 ? 6.014 -0.631 -4.468 1.00 91.81 96 SER A C 1
ATOM 764 O O . SER A 1 96 ? 4.931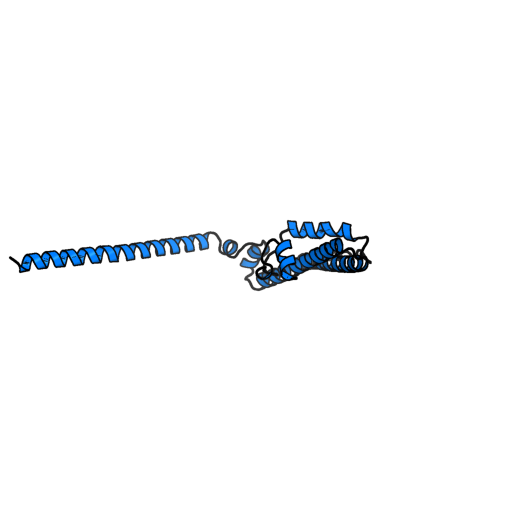 -0.354 -3.952 1.00 91.81 96 SER A O 1
ATOM 766 N N . ALA A 1 97 ? 6.173 -1.696 -5.261 1.00 93.69 97 ALA A N 1
ATOM 767 C CA . ALA A 1 97 ? 5.090 -2.632 -5.557 1.00 93.69 97 ALA A CA 1
ATOM 768 C C . ALA A 1 97 ? 4.557 -3.309 -4.285 1.00 93.69 97 ALA A C 1
ATOM 770 O O . ALA A 1 97 ? 3.349 -3.356 -4.063 1.00 93.69 97 ALA A O 1
ATOM 771 N N . HIS A 1 98 ? 5.452 -3.774 -3.410 1.00 91.12 98 HIS A N 1
ATOM 772 C CA . HIS A 1 98 ? 5.072 -4.368 -2.131 1.00 91.12 98 HIS A CA 1
ATOM 773 C C . HIS A 1 98 ? 4.263 -3.392 -1.261 1.00 91.12 98 HIS A C 1
ATOM 775 O O . HIS A 1 98 ? 3.240 -3.773 -0.695 1.00 91.12 98 HIS A O 1
ATOM 781 N N . HIS A 1 99 ? 4.671 -2.123 -1.177 1.00 90.00 99 HIS A N 1
ATOM 782 C CA . HIS A 1 99 ? 3.911 -1.107 -0.449 1.00 90.00 99 HIS A CA 1
ATOM 783 C C . HIS A 1 99 ? 2.516 -0.880 -1.033 1.00 90.00 99 HIS A C 1
ATOM 785 O O . HIS A 1 99 ? 1.556 -0.819 -0.266 1.00 90.00 99 HIS A O 1
ATOM 791 N N . ALA A 1 100 ? 2.388 -0.796 -2.359 1.00 92.06 100 ALA A N 1
ATOM 792 C CA . ALA A 1 100 ? 1.090 -0.656 -3.013 1.00 92.06 100 ALA A CA 1
ATOM 793 C C . ALA A 1 100 ? 0.160 -1.839 -2.692 1.00 92.06 100 ALA A C 1
ATOM 795 O O . ALA A 1 100 ? -0.993 -1.631 -2.317 1.00 92.06 100 ALA A O 1
ATOM 796 N N . LEU A 1 101 ? 0.679 -3.071 -2.725 1.00 92.06 101 LEU A N 1
ATOM 797 C CA . LEU A 1 101 ? -0.078 -4.272 -2.356 1.00 92.06 101 LEU A CA 1
ATOM 798 C C . LEU A 1 101 ? -0.531 -4.260 -0.893 1.00 92.06 101 LEU A C 1
ATOM 800 O O . LEU A 1 101 ? -1.675 -4.615 -0.608 1.00 92.06 101 LEU A O 1
ATOM 804 N N . ARG A 1 102 ? 0.320 -3.807 0.037 1.00 89.75 102 ARG A N 1
ATOM 805 C CA . ARG A 1 102 ? -0.095 -3.653 1.440 1.00 89.75 102 ARG A CA 1
ATOM 806 C C . ARG A 1 102 ? -1.214 -2.630 1.604 1.00 89.75 102 ARG A C 1
ATOM 808 O O . ARG A 1 102 ? -2.133 -2.875 2.374 1.00 89.75 102 ARG A O 1
ATOM 815 N N . ILE A 1 103 ? -1.149 -1.504 0.887 1.00 89.81 103 ILE A N 1
ATOM 816 C CA . ILE A 1 103 ? -2.208 -0.484 0.913 1.00 89.81 103 ILE A CA 1
ATOM 817 C C . ILE A 1 103 ? -3.537 -1.102 0.474 1.00 89.81 103 ILE A C 1
ATOM 819 O O . ILE A 1 103 ? -4.528 -0.988 1.189 1.00 89.81 103 ILE A O 1
ATOM 823 N N . ILE A 1 104 ? -3.540 -1.823 -0.650 1.00 90.69 104 ILE A N 1
ATOM 824 C CA . ILE A 1 104 ? -4.733 -2.495 -1.183 1.00 90.69 104 ILE A CA 1
ATOM 825 C C . ILE A 1 104 ? -5.295 -3.506 -0.180 1.00 90.69 104 ILE A C 1
ATOM 827 O O . ILE A 1 104 ? -6.501 -3.525 0.079 1.00 90.69 104 ILE A O 1
ATOM 831 N N . ALA A 1 105 ? -4.433 -4.342 0.404 1.00 89.44 105 ALA A N 1
ATOM 832 C CA . ALA A 1 105 ? -4.853 -5.353 1.366 1.00 89.44 105 ALA A CA 1
ATOM 833 C C . ALA A 1 105 ? -5.430 -4.723 2.644 1.00 89.44 105 ALA A C 1
ATOM 835 O O . ALA A 1 105 ? -6.478 -5.168 3.122 1.00 89.44 105 ALA A O 1
ATOM 836 N N . GLY A 1 106 ? -4.796 -3.659 3.145 1.00 88.00 106 GLY A N 1
ATOM 837 C CA . GLY A 1 106 ? -5.272 -2.898 4.296 1.00 88.00 106 GLY A CA 1
ATOM 838 C C . GLY A 1 106 ? -6.589 -2.175 4.033 1.00 88.00 106 GLY A C 1
ATOM 839 O O . GLY A 1 106 ? -7.498 -2.237 4.857 1.00 88.00 106 GLY A O 1
ATOM 840 N N . ASP A 1 107 ? -6.763 -1.584 2.853 1.00 86.69 107 ASP A N 1
ATOM 841 C CA . ASP A 1 107 ? -8.024 -0.946 2.460 1.00 86.69 107 ASP A CA 1
ATOM 842 C C . ASP A 1 107 ? -9.148 -1.972 2.302 1.00 86.69 107 ASP A C 1
ATOM 844 O O . ASP A 1 107 ? -10.276 -1.753 2.750 1.00 86.69 107 ASP A O 1
ATOM 848 N N . ALA A 1 108 ? -8.849 -3.137 1.724 1.00 86.00 108 ALA A N 1
ATOM 849 C CA . ALA A 1 108 ? -9.795 -4.240 1.644 1.00 86.00 108 ALA A CA 1
ATOM 850 C C . ALA A 1 108 ? -10.192 -4.762 3.033 1.00 86.00 108 ALA A C 1
ATOM 852 O O . ALA A 1 108 ? -11.371 -5.035 3.260 1.00 86.00 108 ALA A O 1
ATOM 853 N N . GLN A 1 109 ? -9.243 -4.878 3.965 1.00 85.19 109 GLN A N 1
ATOM 854 C CA . GLN A 1 109 ? -9.539 -5.232 5.351 1.00 85.19 109 GLN A CA 1
ATOM 855 C C . GLN A 1 109 ? -10.404 -4.169 6.030 1.00 85.19 109 GLN A C 1
ATOM 857 O O . GLN A 1 109 ? -11.442 -4.515 6.588 1.00 85.19 109 GLN A O 1
ATOM 862 N N . ASN A 1 110 ? -10.047 -2.891 5.905 1.00 82.19 110 ASN A N 1
ATOM 863 C CA . ASN A 1 110 ? -10.803 -1.782 6.480 1.00 82.19 110 ASN A CA 1
ATOM 864 C C . ASN A 1 110 ? -12.256 -1.758 5.978 1.00 82.19 110 ASN A C 1
ATOM 866 O O . ASN A 1 110 ? -13.186 -1.578 6.760 1.00 82.19 110 ASN A O 1
ATOM 870 N N . ARG A 1 111 ? -12.478 -2.015 4.681 1.00 84.31 111 ARG A N 1
ATOM 871 C CA . ARG A 1 111 ? -13.831 -2.149 4.115 1.00 84.31 111 ARG A CA 1
ATOM 872 C C . 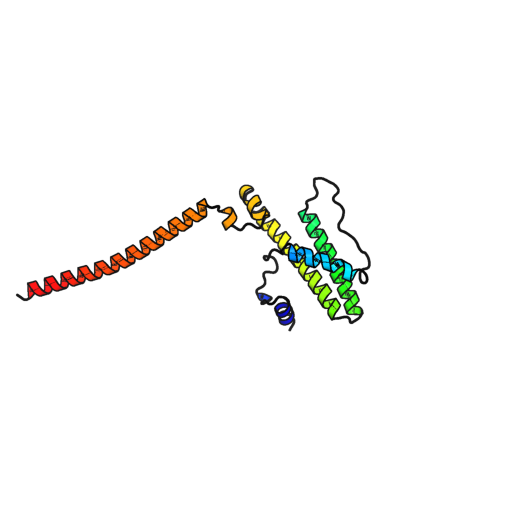ARG A 1 111 ? -14.612 -3.298 4.748 1.00 84.31 111 ARG A C 1
ATOM 874 O O . ARG A 1 111 ? -15.783 -3.113 5.073 1.00 84.31 111 ARG A O 1
ATOM 881 N N . ARG A 1 112 ? -13.979 -4.459 4.959 1.00 83.81 112 ARG A N 1
ATOM 882 C CA . ARG A 1 112 ? -14.620 -5.594 5.644 1.00 83.81 112 ARG A CA 1
ATOM 883 C C . ARG A 1 112 ? -14.970 -5.245 7.088 1.00 83.81 112 ARG A C 1
ATOM 885 O O . ARG A 1 112 ? -16.105 -5.478 7.488 1.00 83.81 112 ARG A O 1
ATOM 892 N N . GLU A 1 113 ? -14.045 -4.640 7.830 1.00 81.56 113 GLU A N 1
ATOM 893 C CA . GLU A 1 113 ? -14.264 -4.204 9.217 1.00 81.56 113 GLU A CA 1
ATOM 894 C C . GLU A 1 113 ? -15.422 -3.203 9.333 1.00 81.56 113 GLU A C 1
ATOM 896 O O . GLU A 1 113 ? -16.253 -3.329 10.225 1.00 81.56 113 GLU A O 1
ATOM 901 N N . ILE A 1 114 ? -15.530 -2.248 8.405 1.00 80.44 114 ILE A N 1
ATOM 902 C CA . ILE A 1 114 ? -16.634 -1.277 8.385 1.00 80.44 114 ILE A CA 1
ATOM 903 C C . ILE A 1 114 ? -17.956 -1.947 7.980 1.00 80.44 114 ILE A C 1
ATOM 905 O O . ILE A 1 114 ? -19.001 -1.617 8.528 1.00 80.44 114 ILE A O 1
ATOM 909 N N . SER A 1 115 ? -17.941 -2.900 7.046 1.00 82.81 115 SER A N 1
ATOM 910 C CA . SER A 1 115 ? -19.174 -3.532 6.547 1.00 82.81 115 SER A CA 1
ATOM 911 C C . SER A 1 115 ? -19.923 -4.368 7.590 1.00 82.81 115 SER A C 1
ATOM 913 O O . SER A 1 115 ? -21.124 -4.583 7.448 1.00 82.81 115 SER A O 1
ATOM 915 N N . VAL A 1 116 ? -19.228 -4.841 8.629 1.00 82.88 116 VAL A N 1
ATOM 916 C CA . VAL A 1 116 ? -19.808 -5.706 9.668 1.00 82.88 116 VAL A CA 1
ATOM 917 C C . VAL A 1 116 ? -20.334 -4.934 10.879 1.00 82.88 116 VAL A C 1
ATOM 919 O O . VAL A 1 116 ? -20.900 -5.546 11.783 1.00 82.88 116 VAL A O 1
ATOM 922 N N . VAL A 1 117 ? -20.150 -3.610 10.923 1.00 78.69 117 VAL A N 1
ATOM 923 C CA . VAL A 1 117 ? -20.612 -2.775 12.040 1.00 78.69 117 VAL A CA 1
ATOM 924 C C . VAL A 1 117 ? -21.932 -2.050 11.722 1.00 78.69 117 VAL A C 1
ATOM 926 O O . VAL A 1 117 ? -22.212 -1.764 10.552 1.00 78.69 117 VAL A O 1
ATOM 929 N N . PRO A 1 118 ? -22.736 -1.710 12.752 1.00 76.44 118 PRO A N 1
ATOM 930 C CA . PRO A 1 118 ? -23.942 -0.895 12.592 1.00 76.44 118 PRO A CA 1
ATOM 931 C C . PRO A 1 118 ? -23.654 0.454 11.922 1.00 76.44 118 PRO A C 1
ATOM 933 O O . PRO A 1 118 ? -22.557 0.999 12.067 1.00 76.44 118 PRO A O 1
ATOM 936 N N . GLU A 1 119 ? -24.630 1.009 11.204 1.00 78.50 119 GLU A N 1
ATOM 937 C CA . GLU A 1 119 ? -24.478 2.244 10.419 1.00 78.50 119 GLU A CA 1
ATOM 938 C C . GLU A 1 119 ? -24.024 3.433 11.282 1.00 78.50 119 GLU A C 1
ATOM 940 O O . GLU A 1 119 ? -23.168 4.224 10.874 1.00 78.50 119 GLU A O 1
ATOM 945 N N . GLU A 1 120 ? -24.492 3.486 12.529 1.00 72.50 120 GLU A N 1
ATOM 946 C CA . GLU A 1 120 ? -24.109 4.483 13.529 1.00 72.50 120 GLU A CA 1
ATOM 947 C C . GLU A 1 120 ? -22.608 4.424 13.853 1.00 72.50 120 GLU A C 1
ATOM 949 O O . GLU A 1 120 ? -21.986 5.445 14.153 1.00 72.50 120 GLU A O 1
ATOM 954 N N . ALA A 1 121 ? -22.007 3.236 13.749 1.00 70.44 121 ALA A N 1
ATOM 955 C CA . ALA A 1 121 ? -20.591 3.001 13.992 1.00 70.44 121 ALA A CA 1
ATOM 956 C C . ALA A 1 121 ? -19.711 3.142 12.746 1.00 70.44 121 ALA A C 1
ATOM 958 O O . ALA A 1 121 ? -18.521 3.452 12.858 1.00 70.44 121 ALA A O 1
ATOM 959 N N . GLN A 1 122 ? -20.283 2.971 11.552 1.00 75.25 122 GLN A N 1
ATOM 960 C CA . GLN A 1 122 ? -19.545 3.079 10.294 1.00 75.25 122 GLN A CA 1
ATOM 961 C C . GLN A 1 122 ? -18.927 4.464 10.109 1.00 75.25 122 GLN A C 1
ATOM 963 O O . GLN A 1 122 ? -17.790 4.566 9.658 1.00 75.25 122 GLN A O 1
ATOM 968 N N . ASN A 1 123 ? -19.639 5.531 10.480 1.00 72.25 123 ASN A N 1
ATOM 969 C CA . ASN A 1 123 ? -19.156 6.905 10.302 1.00 72.25 123 ASN A CA 1
ATOM 970 C C . ASN A 1 123 ? -17.915 7.215 11.152 1.00 72.25 123 ASN A C 1
ATOM 972 O O . ASN A 1 123 ? -17.044 7.962 10.714 1.00 72.25 123 ASN A O 1
ATOM 976 N N . VAL A 1 124 ? -17.797 6.598 12.330 1.00 69.25 124 VAL A N 1
ATOM 977 C CA . VAL A 1 124 ? -16.621 6.744 13.200 1.00 69.25 124 VAL A CA 1
ATOM 978 C C . VAL A 1 124 ? -15.445 5.905 12.700 1.00 69.25 124 VAL A C 1
ATOM 980 O O . VAL A 1 124 ? -14.298 6.335 12.772 1.00 69.25 124 VAL A O 1
ATOM 983 N N . LEU A 1 125 ? -15.710 4.718 12.155 1.00 69.75 125 LEU A N 1
ATOM 984 C CA . LEU A 1 125 ? -14.658 3.822 11.667 1.00 69.75 125 LEU A CA 1
ATOM 985 C C . LEU A 1 125 ? -14.126 4.234 10.284 1.00 69.75 125 LEU A C 1
ATOM 987 O O . LEU A 1 125 ? -12.938 4.069 10.010 1.00 69.75 125 LEU A O 1
ATOM 991 N N . LYS A 1 126 ? -14.962 4.851 9.434 1.00 70.50 126 LYS A N 1
ATOM 992 C CA . LYS A 1 126 ? -14.554 5.428 8.137 1.00 70.50 126 LYS A CA 1
ATOM 993 C C . LYS A 1 126 ? -13.475 6.505 8.277 1.00 70.50 126 LYS A C 1
ATOM 995 O O . LYS A 1 126 ? -12.661 6.652 7.373 1.00 70.50 126 LY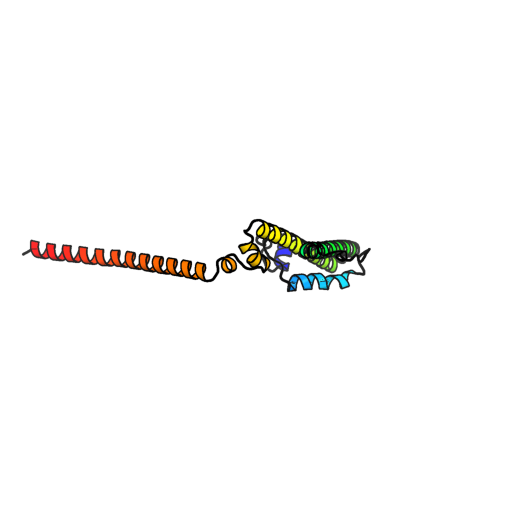S A O 1
ATOM 1000 N N . THR A 1 127 ? -13.429 7.229 9.397 1.00 66.69 127 THR A N 1
ATOM 1001 C CA . THR A 1 127 ? -12.419 8.273 9.656 1.00 66.69 127 THR A CA 1
ATOM 1002 C C . THR A 1 127 ? -11.130 7.734 10.282 1.00 66.69 127 THR A C 1
ATOM 1004 O O . THR A 1 127 ? -10.258 8.511 10.665 1.00 66.69 127 THR A O 1
ATOM 1007 N N . GLY A 1 128 ? -10.987 6.408 10.402 1.00 61.53 128 GLY A N 1
ATOM 1008 C CA . GLY A 1 128 ? -9.872 5.794 11.124 1.00 61.53 128 GLY A CA 1
ATOM 1009 C C . GLY A 1 128 ? -9.987 5.942 12.644 1.00 61.53 128 GLY A C 1
ATOM 1010 O O . GLY A 1 128 ? -9.006 5.715 13.352 1.00 61.53 128 GLY A O 1
ATOM 1011 N N . GLY A 1 129 ? -11.169 6.317 13.149 1.00 61.44 129 GLY A N 1
ATOM 1012 C CA . GLY A 1 129 ? -11.470 6.297 14.572 1.00 61.44 129 GLY A CA 1
ATOM 1013 C C . GLY A 1 129 ? -11.353 4.883 15.136 1.00 61.44 129 GLY A C 1
ATOM 1014 O O . GLY A 1 129 ? -11.632 3.892 14.464 1.00 61.44 129 GLY A O 1
ATOM 1015 N N . SER A 1 130 ? -10.920 4.773 16.386 1.00 60.75 130 SER A N 1
ATOM 1016 C CA . SER A 1 130 ? -10.870 3.501 17.103 1.00 60.75 130 SER A CA 1
ATOM 1017 C C . SER A 1 130 ? -12.220 3.196 17.762 1.00 60.75 130 SER A C 1
ATOM 1019 O O . SER A 1 130 ? -13.094 4.057 17.883 1.00 60.75 130 SER A O 1
ATOM 1021 N N . VAL A 1 131 ? -12.365 1.985 18.309 1.00 58.53 131 VAL A N 1
ATOM 1022 C CA . VAL A 1 131 ? -13.475 1.642 19.218 1.00 58.53 131 VAL A CA 1
ATOM 1023 C C . VAL A 1 131 ? -13.604 2.655 20.366 1.00 58.53 131 VAL A C 1
ATOM 1025 O O . VAL A 1 131 ? -14.713 2.964 20.785 1.00 58.53 131 VAL A O 1
ATOM 1028 N N . THR A 1 132 ? -12.504 3.243 20.848 1.00 57.91 132 THR A N 1
ATOM 1029 C CA . THR A 1 132 ? -12.566 4.311 21.861 1.00 57.91 132 THR A CA 1
ATOM 1030 C C . THR A 1 132 ? -13.135 5.625 21.328 1.00 57.91 132 THR A C 1
ATOM 1032 O O . THR A 1 132 ? -13.765 6.348 22.094 1.00 57.91 132 THR A O 1
ATOM 1035 N N . THR A 1 133 ? -12.974 5.931 20.039 1.00 62.25 133 THR A N 1
ATOM 1036 C CA . THR A 1 133 ? -13.674 7.046 19.382 1.00 62.25 133 THR A CA 1
ATOM 1037 C C . THR A 1 133 ? -15.173 6.753 19.265 1.00 62.25 133 THR A C 1
ATOM 1039 O O . THR A 1 133 ? -15.987 7.652 19.453 1.00 62.25 133 THR A O 1
ATOM 1042 N N . LEU A 1 134 ? -15.537 5.490 19.013 1.00 61.09 134 LEU A N 1
ATOM 1043 C CA . LEU A 1 134 ? -16.924 5.042 18.856 1.00 61.09 134 LEU A CA 1
ATOM 1044 C C . LEU A 1 134 ? -17.701 5.011 20.177 1.00 61.09 134 LEU A C 1
ATOM 1046 O O . LEU A 1 134 ? -18.865 5.391 20.225 1.00 61.09 134 LEU A O 1
ATOM 1050 N N . LEU A 1 135 ? -17.054 4.574 21.257 1.00 68.62 135 LEU A N 1
ATOM 1051 C CA . LEU A 1 135 ? -17.672 4.452 22.578 1.00 68.62 135 LEU A CA 1
ATOM 1052 C C . LEU A 1 135 ? -18.007 5.816 23.215 1.00 68.62 135 LEU A C 1
ATOM 1054 O O . LEU A 1 135 ? -18.768 5.869 24.184 1.00 68.62 135 LEU A O 1
ATOM 1058 N N . GLY A 1 136 ? -17.503 6.916 22.646 1.00 69.75 136 GLY A N 1
ATOM 1059 C CA . GLY A 1 136 ? -17.808 8.273 23.080 1.00 69.75 136 GLY A CA 1
ATOM 1060 C C . GLY A 1 136 ? -17.282 8.602 24.481 1.00 69.75 136 GLY A C 1
ATOM 1061 O O . GLY A 1 136 ? -16.682 7.780 25.180 1.00 69.75 136 GLY A O 1
ATOM 1062 N N . LYS A 1 137 ? -17.503 9.851 24.900 1.00 68.31 137 LYS A N 1
ATOM 1063 C CA . LYS A 1 137 ? -17.083 10.353 26.215 1.00 68.31 137 LY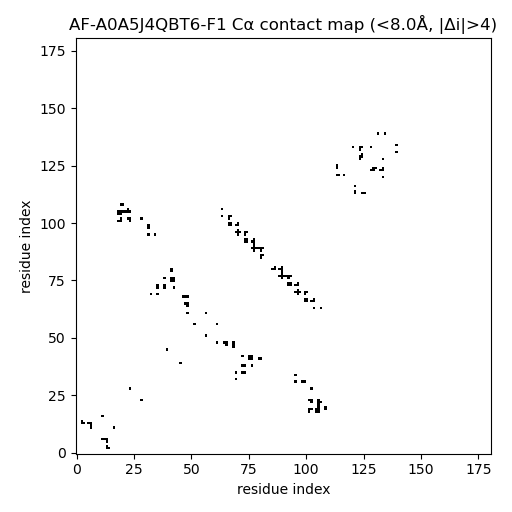S A CA 1
ATOM 1064 C C . LYS A 1 137 ? -17.811 9.626 27.355 1.00 68.31 137 LYS A C 1
ATOM 1066 O O . LYS A 1 137 ? -17.173 9.216 28.319 1.00 68.31 137 LYS A O 1
ATOM 1071 N N . ASP A 1 138 ? -19.101 9.362 27.177 1.00 66.75 138 ASP A N 1
ATOM 1072 C CA . ASP A 1 138 ? -19.975 8.791 28.206 1.00 66.75 138 ASP A CA 1
ATOM 1073 C C . ASP A 1 138 ? -19.600 7.352 28.589 1.00 66.75 138 ASP A C 1
ATOM 1075 O O . ASP A 1 138 ? -19.599 7.002 29.770 1.00 66.75 138 ASP A O 1
ATOM 1079 N N . SER A 1 139 ? -19.238 6.495 27.624 1.00 71.94 139 SER A N 1
ATOM 1080 C CA . SER A 1 139 ? -18.780 5.137 27.962 1.00 71.94 139 SER A CA 1
ATOM 1081 C C . SER A 1 139 ? -17.420 5.162 28.651 1.00 71.94 139 SER A C 1
ATOM 1083 O O . SER A 1 139 ? -17.168 4.340 29.530 1.00 71.94 139 SER A O 1
ATOM 1085 N N . LYS A 1 140 ? -16.545 6.105 28.280 1.00 75.00 140 LYS A N 1
ATOM 1086 C CA . LYS A 1 140 ? -15.238 6.273 28.921 1.00 75.00 140 LYS A CA 1
ATOM 1087 C C . LYS A 1 140 ? -15.395 6.713 30.378 1.00 75.00 140 LYS A C 1
ATOM 1089 O O . LYS A 1 140 ? -14.786 6.102 31.252 1.00 75.00 140 LYS A O 1
ATOM 1094 N N . GLU A 1 141 ? -16.270 7.685 30.638 1.00 79.31 141 GLU A N 1
ATOM 1095 C CA . GLU A 1 141 ? -16.605 8.139 31.994 1.00 79.31 141 GLU A CA 1
ATOM 1096 C C . GLU A 1 141 ? -17.195 6.997 32.839 1.00 79.31 141 GLU A C 1
ATOM 1098 O O . GLU A 1 141 ? -16.748 6.776 33.964 1.00 79.31 141 GLU A O 1
ATOM 1103 N N . LYS A 1 142 ? -18.101 6.182 32.278 1.00 80.19 142 LYS A N 1
ATOM 1104 C CA . LYS A 1 142 ? -18.652 5.003 32.976 1.00 80.19 142 LYS A CA 1
ATOM 1105 C C . LYS A 1 142 ? -17.593 3.949 33.309 1.00 80.19 142 LYS A C 1
ATOM 1107 O O . LYS A 1 142 ? -17.618 3.373 34.394 1.00 80.19 142 LYS A O 1
ATOM 1112 N N . VAL A 1 143 ? -16.652 3.677 32.404 1.00 81.56 143 VAL A N 1
ATOM 1113 C CA . VAL A 1 143 ? -15.554 2.726 32.664 1.00 81.56 143 VAL A CA 1
ATOM 1114 C C . VAL A 1 143 ? -14.599 3.265 33.734 1.00 81.56 143 VAL A C 1
ATOM 1116 O O . VAL A 1 143 ? -14.176 2.509 34.612 1.00 81.56 143 VAL A O 1
ATOM 1119 N N . GLU A 1 144 ? -14.287 4.562 33.707 1.00 82.56 144 GLU A N 1
ATOM 1120 C CA . GLU A 1 144 ? -13.475 5.221 34.737 1.00 82.56 144 GLU A CA 1
ATOM 1121 C C . GLU A 1 144 ? -14.159 5.185 36.115 1.00 82.56 144 GLU A C 1
ATOM 1123 O O . GLU A 1 144 ? -13.505 4.885 37.119 1.00 82.56 144 GLU A O 1
ATOM 1128 N N . GLU A 1 145 ? -15.475 5.400 36.170 1.00 86.69 145 GLU A N 1
ATOM 1129 C CA . GLU A 1 145 ? -16.271 5.287 37.395 1.00 86.69 145 GLU A CA 1
ATOM 1130 C C . GLU A 1 145 ? -16.242 3.857 37.964 1.00 86.69 145 GLU A C 1
ATOM 1132 O O . GLU A 1 145 ? -15.950 3.653 39.148 1.00 86.69 145 GLU A O 1
ATOM 1137 N N . VAL A 1 146 ? -16.439 2.844 37.113 1.00 87.12 146 VAL A N 1
ATOM 1138 C CA . VAL A 1 146 ? -16.357 1.427 37.508 1.00 87.12 146 VAL A CA 1
ATOM 1139 C C . VAL A 1 146 ? -14.962 1.073 38.037 1.00 87.12 146 VAL A C 1
ATOM 1141 O O . VAL A 1 146 ? -14.842 0.418 39.078 1.00 87.12 146 VAL A O 1
ATOM 1144 N N . LEU A 1 147 ? -13.895 1.539 37.381 1.00 84.62 147 LEU A N 1
ATOM 1145 C CA . LEU A 1 147 ? -12.512 1.337 37.831 1.00 84.62 147 LEU A CA 1
ATOM 1146 C C . LEU A 1 147 ? -12.243 1.999 39.189 1.00 84.62 147 LEU A C 1
ATOM 1148 O O . LEU A 1 147 ? -11.563 1.412 40.038 1.00 84.62 147 LEU A O 1
ATOM 1152 N N . LYS A 1 148 ? -12.790 3.197 39.423 1.00 89.81 148 LYS A N 1
ATOM 1153 C CA . LYS A 1 148 ? -12.693 3.892 40.714 1.00 89.81 148 LYS A CA 1
ATOM 1154 C C . LYS A 1 148 ? -13.374 3.088 41.821 1.00 89.81 148 LYS A C 1
ATOM 1156 O O . LYS A 1 148 ? -12.763 2.854 42.864 1.00 89.81 148 LYS A O 1
ATOM 1161 N N . HIS A 1 149 ? -14.589 2.594 41.583 1.00 87.25 149 HIS A N 1
ATOM 1162 C CA . HIS A 1 149 ? -15.301 1.746 42.543 1.00 87.25 149 HIS A CA 1
ATOM 1163 C C . HIS A 1 149 ? -14.572 0.425 42.807 1.00 87.25 149 HIS A C 1
ATOM 1165 O O . HIS A 1 149 ? -14.517 -0.035 43.947 1.00 87.25 149 HIS A O 1
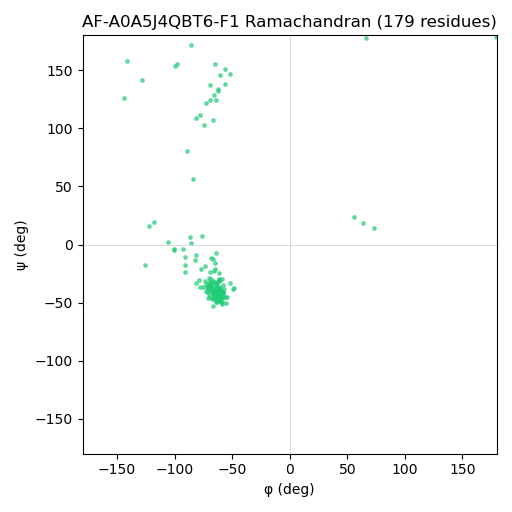ATOM 1171 N N . GLN A 1 150 ? -13.947 -0.174 41.793 1.00 85.25 150 GLN A N 1
ATOM 1172 C CA . GLN A 1 150 ? -13.159 -1.393 41.968 1.00 85.25 150 GLN A CA 1
ATOM 1173 C C . GLN A 1 150 ? -11.912 -1.165 42.840 1.00 85.25 150 GLN A C 1
ATOM 1175 O O . GLN A 1 150 ? -11.604 -2.009 43.686 1.00 85.25 150 GLN A O 1
ATOM 1180 N N . LYS A 1 151 ? -11.209 -0.035 42.664 1.00 85.56 151 LYS A N 1
ATOM 1181 C CA . LYS A 1 151 ? -10.066 0.349 43.513 1.00 85.56 151 LYS A CA 1
ATOM 1182 C C . LYS A 1 151 ? -10.496 0.572 44.959 1.00 85.56 151 LYS A C 1
ATOM 1184 O O . LYS A 1 151 ? -9.939 -0.068 45.846 1.00 85.56 151 LYS A O 1
ATOM 1189 N N . LEU A 1 152 ? -11.550 1.359 45.176 1.00 85.50 152 LEU A N 1
ATOM 1190 C CA . LEU A 1 152 ? -12.116 1.592 46.508 1.00 85.50 152 LEU A CA 1
ATOM 1191 C C . LEU A 1 152 ? -12.554 0.282 47.179 1.00 85.50 152 LEU A C 1
ATOM 1193 O O . LEU A 1 152 ? -12.285 0.066 48.356 1.00 85.50 152 LEU A O 1
ATOM 1197 N N . ASN A 1 153 ? -13.160 -0.642 46.427 1.00 80.69 153 ASN A N 1
ATOM 1198 C CA . ASN A 1 153 ? -13.534 -1.958 46.945 1.00 80.69 153 ASN A CA 1
ATOM 1199 C C . ASN A 1 153 ? -12.324 -2.841 47.284 1.00 80.69 153 ASN A C 1
ATOM 1201 O O . ASN A 1 153 ? -12.397 -3.626 48.230 1.00 80.69 153 ASN A O 1
ATOM 1205 N N . LYS A 1 154 ? -11.213 -2.741 46.545 1.00 79.00 154 LYS A N 1
ATOM 1206 C CA . LYS A 1 154 ? -9.954 -3.414 46.905 1.00 79.00 154 LYS A CA 1
ATOM 1207 C C . LYS A 1 154 ? -9.353 -2.821 48.178 1.00 79.00 154 LYS A C 1
ATOM 1209 O O . LYS A 1 154 ? -9.017 -3.588 49.072 1.00 79.00 154 LYS A O 1
ATOM 1214 N N . GLU A 1 155 ? -9.291 -1.497 48.279 1.00 76.31 155 GLU A N 1
ATOM 1215 C CA . GLU A 1 155 ? -8.763 -0.773 49.444 1.00 76.31 155 GLU A CA 1
ATOM 1216 C C . GLU A 1 155 ? -9.588 -1.042 50.709 1.00 76.31 155 GLU A C 1
ATOM 1218 O O . GLU A 1 155 ? -9.044 -1.348 51.770 1.00 76.31 155 GLU A O 1
ATOM 1223 N N . ALA A 1 156 ? -10.918 -1.034 50.592 1.00 71.38 156 ALA A N 1
ATOM 1224 C CA . ALA A 1 156 ? -11.823 -1.386 51.681 1.00 71.38 156 ALA A CA 1
ATOM 1225 C C . ALA A 1 156 ? -11.668 -2.852 52.117 1.00 71.38 156 ALA A C 1
ATOM 1227 O O . ALA A 1 156 ? -11.798 -3.161 53.302 1.00 71.38 156 ALA A O 1
ATOM 1228 N N . ARG A 1 157 ? -11.367 -3.762 51.181 1.00 65.50 157 ARG A N 1
ATOM 1229 C CA . ARG A 1 157 ? -11.064 -5.163 51.501 1.00 65.50 157 ARG A CA 1
ATOM 1230 C C . ARG A 1 157 ? -9.728 -5.294 52.228 1.00 65.50 157 ARG A C 1
ATOM 1232 O O . ARG A 1 157 ? -9.709 -5.963 53.249 1.00 65.50 157 ARG A O 1
ATOM 1239 N N . THR A 1 158 ? -8.661 -4.623 51.788 1.00 59.22 158 THR A N 1
ATOM 1240 C CA . THR A 1 158 ? -7.366 -4.620 52.500 1.00 59.22 158 THR A CA 1
ATOM 1241 C C . THR A 1 158 ? -7.454 -3.987 53.889 1.00 59.22 158 THR A C 1
ATOM 1243 O O . THR A 1 158 ? -6.861 -4.507 54.832 1.00 59.22 158 THR A O 1
ATOM 1246 N N . ASN A 1 159 ? -8.255 -2.930 54.053 1.00 57.31 159 ASN A N 1
ATOM 1247 C CA . ASN A 1 159 ? -8.450 -2.270 55.347 1.00 57.31 159 ASN A CA 1
ATOM 1248 C C . ASN A 1 159 ? -9.298 -3.116 56.312 1.00 57.31 159 ASN A C 1
ATOM 1250 O O . ASN A 1 159 ? -9.029 -3.135 57.512 1.00 57.31 159 ASN A O 1
ATOM 1254 N N . LYS A 1 160 ? -10.281 -3.878 55.808 1.00 54.09 160 LYS A N 1
ATOM 1255 C CA . LYS A 1 160 ? -11.030 -4.844 56.631 1.00 54.09 160 LYS A CA 1
ATOM 1256 C C . LYS A 1 160 ? -10.146 -5.985 57.136 1.00 54.09 160 LYS A C 1
ATOM 1258 O O . LYS A 1 160 ? -10.287 -6.369 58.294 1.00 54.09 160 LYS A O 1
ATOM 1263 N N . THR A 1 161 ? -9.216 -6.495 56.325 1.00 49.22 161 THR A N 1
ATOM 1264 C CA . THR A 1 161 ? -8.281 -7.537 56.782 1.00 49.22 161 THR A CA 1
ATOM 1265 C C . THR A 1 161 ? -7.327 -7.007 57.858 1.00 49.22 161 THR A C 1
ATOM 1267 O O . THR A 1 161 ? -7.099 -7.700 58.846 1.00 49.22 161 THR A O 1
ATOM 1270 N N . GLY A 1 162 ? -6.842 -5.765 57.727 1.00 49.00 162 GLY A N 1
ATOM 1271 C CA . GLY A 1 162 ? -5.974 -5.117 58.721 1.00 49.00 162 GLY A CA 1
ATOM 1272 C C . GLY A 1 162 ? -6.653 -4.856 60.071 1.00 49.00 162 GLY A C 1
ATOM 1273 O O . GLY A 1 162 ? -6.068 -5.144 61.114 1.00 49.00 162 GLY A O 1
ATOM 1274 N N . ASN A 1 163 ? -7.908 -4.395 60.065 1.00 49.28 163 ASN A N 1
ATOM 1275 C CA . ASN A 1 163 ? -8.638 -4.109 61.305 1.00 49.28 163 ASN A CA 1
ATOM 1276 C C . ASN A 1 163 ? -9.114 -5.386 62.012 1.00 49.28 163 ASN A C 1
ATOM 1278 O O . ASN A 1 163 ? -9.012 -5.480 63.231 1.00 49.28 163 ASN A O 1
ATOM 1282 N N . SER A 1 164 ? -9.533 -6.416 61.263 1.00 49.78 164 SER A N 1
ATOM 1283 C CA . SER A 1 164 ? -9.928 -7.700 61.866 1.00 49.78 164 SER A CA 1
ATOM 1284 C C . SER A 1 164 ? -8.771 -8.408 62.591 1.00 49.78 164 SER A C 1
ATOM 1286 O O . SER A 1 164 ? -8.983 -9.038 63.626 1.00 49.78 164 SER A O 1
ATOM 1288 N N . ALA A 1 165 ? -7.532 -8.263 62.102 1.00 48.91 165 ALA A N 1
ATOM 1289 C CA . ALA A 1 165 ? -6.346 -8.810 62.760 1.00 48.91 165 ALA A CA 1
ATOM 1290 C C . ALA A 1 165 ? -5.993 -8.059 64.058 1.00 48.91 165 ALA A C 1
ATOM 1292 O O . ALA A 1 165 ? -5.573 -8.683 65.032 1.00 48.91 165 ALA A O 1
ATOM 1293 N N . PHE A 1 166 ? -6.199 -6.737 64.093 1.00 50.88 166 PHE A N 1
ATOM 1294 C CA . PHE A 1 166 ? -5.983 -5.915 65.288 1.00 50.88 166 PHE A CA 1
ATOM 1295 C C . PHE A 1 166 ? -7.024 -6.185 66.384 1.00 50.88 166 PHE A C 1
ATOM 1297 O O . PHE A 1 166 ? -6.658 -6.334 67.551 1.00 50.88 166 PHE A O 1
ATOM 1304 N N . ASP A 1 167 ? -8.298 -6.319 66.013 1.00 50.91 167 ASP A N 1
ATOM 1305 C CA . ASP A 1 167 ? -9.378 -6.573 66.973 1.00 50.91 167 ASP A CA 1
ATOM 1306 C C . ASP A 1 167 ? -9.276 -7.971 67.607 1.00 50.91 167 ASP A C 1
ATOM 1308 O O . ASP A 1 167 ? -9.487 -8.127 68.812 1.00 50.91 167 ASP A O 1
ATOM 1312 N N . THR A 1 168 ? -8.862 -8.981 66.830 1.00 52.91 168 THR A N 1
ATOM 1313 C CA . THR A 1 168 ? -8.688 -10.355 67.341 1.00 52.91 168 THR A CA 1
ATOM 1314 C C . THR A 1 168 ? -7.522 -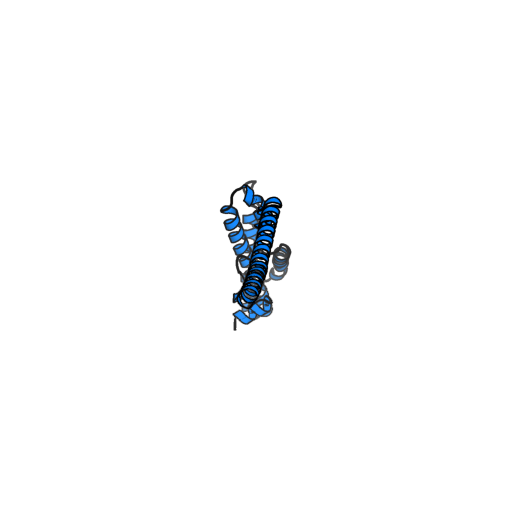10.445 68.337 1.00 52.91 168 THR A C 1
ATOM 1316 O O . THR A 1 168 ? -7.638 -11.110 69.368 1.00 52.91 168 THR A O 1
ATOM 1319 N N . ASN A 1 169 ? -6.422 -9.723 68.085 1.00 53.56 169 ASN A N 1
ATOM 1320 C CA . ASN A 1 169 ? -5.261 -9.701 68.983 1.00 53.56 169 ASN A CA 1
ATOM 1321 C C . ASN A 1 169 ? -5.553 -8.986 70.312 1.00 53.56 169 ASN A C 1
ATOM 1323 O O . ASN A 1 169 ? -5.126 -9.453 71.370 1.00 53.56 169 ASN A O 1
ATOM 1327 N N . ASN A 1 170 ? -6.314 -7.888 70.281 1.00 54.59 170 ASN A N 1
ATOM 1328 C CA . ASN A 1 170 ? -6.685 -7.158 71.495 1.00 54.59 170 ASN A CA 1
ATOM 1329 C C . ASN A 1 170 ? -7.683 -7.936 72.368 1.00 54.59 170 ASN A C 1
ATOM 1331 O O . ASN A 1 170 ? -7.557 -7.924 73.593 1.00 54.59 170 ASN A O 1
ATOM 1335 N N . GLN A 1 171 ? -8.632 -8.669 71.771 1.00 55.91 171 GLN A N 1
ATOM 1336 C CA . 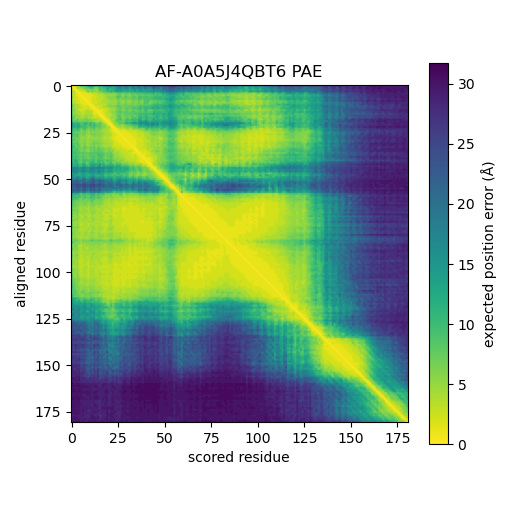GLN A 1 171 ? -9.527 -9.545 72.539 1.00 55.91 171 GLN A CA 1
ATOM 1337 C C . GLN A 1 171 ? -8.791 -10.736 73.172 1.00 55.91 171 GLN A C 1
ATOM 1339 O O . GLN A 1 171 ? -9.084 -11.090 74.315 1.00 55.91 171 GLN A O 1
ATOM 1344 N N . GLN A 1 172 ? -7.800 -11.325 72.491 1.00 55.47 172 GLN A N 1
ATOM 1345 C CA . GLN A 1 172 ? -6.975 -12.388 73.082 1.00 55.47 172 GLN A CA 1
ATOM 1346 C C . GLN A 1 172 ? -6.063 -11.884 74.211 1.00 55.47 172 GLN A C 1
ATOM 1348 O O . GLN A 1 172 ? -5.904 -12.583 75.212 1.00 55.47 172 GLN A O 1
ATOM 1353 N N . GLN A 1 173 ? -5.503 -10.673 74.110 1.00 55.84 173 GLN A N 1
ATOM 1354 C CA . GLN A 1 173 ? -4.705 -10.096 75.200 1.00 55.84 173 GLN A CA 1
ATOM 1355 C C . GLN A 1 173 ? -5.544 -9.743 76.434 1.00 55.84 173 GLN A C 1
ATOM 1357 O O . GLN A 1 173 ? -5.104 -10.021 77.549 1.00 55.84 173 GLN A O 1
ATOM 1362 N N . MET A 1 174 ? -6.760 -9.210 76.260 1.00 53.22 174 MET A N 1
ATOM 1363 C CA . MET A 1 174 ? -7.651 -8.932 77.396 1.00 53.22 174 MET A CA 1
ATOM 1364 C C . MET A 1 174 ? -8.112 -10.214 78.104 1.00 53.22 174 MET A C 1
ATOM 1366 O O . MET A 1 174 ? -8.074 -10.280 79.331 1.00 53.22 174 MET A O 1
ATOM 1370 N N . ASN A 1 175 ? -8.471 -11.266 77.361 1.00 53.44 175 ASN A N 1
ATOM 1371 C CA . ASN A 1 175 ? -8.884 -12.534 77.974 1.00 53.44 175 ASN A CA 1
ATOM 1372 C C . ASN A 1 175 ? -7.739 -13.248 78.713 1.00 53.44 175 ASN A C 1
ATOM 1374 O O . ASN A 1 175 ? -7.980 -13.907 79.723 1.00 53.44 175 ASN A O 1
ATOM 1378 N N . ASN A 1 176 ? -6.491 -13.096 78.265 1.00 56.00 176 ASN A N 1
ATOM 1379 C CA . ASN A 1 176 ? -5.336 -13.693 78.945 1.00 56.00 176 ASN A CA 1
ATOM 1380 C C . ASN A 1 176 ? -4.912 -12.935 80.216 1.00 56.00 176 ASN A C 1
ATOM 1382 O O . ASN A 1 176 ? -4.247 -13.521 81.070 1.00 56.00 176 ASN A O 1
ATOM 1386 N N . GLN A 1 177 ? -5.288 -11.660 80.361 1.00 55.75 177 GLN A N 1
ATOM 1387 C CA . GLN A 1 177 ? -5.067 -10.894 81.594 1.00 55.75 177 GLN A CA 1
ATOM 1388 C C . GLN A 1 177 ? -6.137 -11.172 82.654 1.00 55.75 177 GLN A C 1
ATOM 1390 O O . GLN A 1 177 ? -5.819 -11.198 83.837 1.00 55.75 177 GLN A O 1
ATOM 1395 N N . ILE A 1 178 ? -7.381 -11.435 82.244 1.00 56.53 178 ILE A N 1
ATOM 1396 C CA . ILE A 1 178 ? -8.489 -11.731 83.168 1.00 56.53 178 ILE A CA 1
ATOM 1397 C C . ILE A 1 178 ? -8.359 -13.137 83.784 1.00 56.53 178 ILE A C 1
ATOM 1399 O O . ILE A 1 178 ? -8.741 -13.339 84.929 1.00 56.53 178 ILE A O 1
ATOM 1403 N N . ASN A 1 179 ? -7.778 -14.100 83.062 1.00 51.78 179 ASN A N 1
ATOM 1404 C CA . ASN A 1 179 ? -7.647 -15.488 83.528 1.00 51.78 179 ASN A CA 1
ATOM 1405 C C . ASN A 1 179 ? -6.399 -15.769 84.394 1.00 51.78 179 ASN A C 1
ATOM 1407 O O . ASN A 1 179 ? -6.191 -16.913 84.787 1.00 51.78 179 ASN A O 1
ATOM 1411 N N . ASN A 1 180 ? -5.566 -14.758 84.665 1.00 51.06 180 ASN A N 1
ATOM 1412 C CA . ASN A 1 180 ? -4.320 -14.877 85.439 1.00 51.06 180 ASN A CA 1
ATOM 1413 C C . ASN A 1 180 ? -4.274 -13.950 86.677 1.00 51.06 180 ASN A C 1
ATOM 1415 O O . ASN A 1 180 ? -3.190 -13.725 87.218 1.00 51.06 180 ASN A O 1
ATOM 1419 N N . ALA A 1 181 ? -5.415 -13.404 87.109 1.00 47.25 181 ALA A N 1
ATOM 1420 C CA . ALA A 1 181 ? -5.569 -12.648 88.358 1.00 47.25 181 ALA A CA 1
ATOM 1421 C C . ALA A 1 181 ? -6.332 -13.486 89.391 1.00 47.25 181 ALA A C 1
ATOM 1423 O O . ALA A 1 181 ? -5.974 -13.400 90.586 1.00 47.25 181 ALA A O 1
#

pLDDT: mean 77.63, std 13.66, range [47.25, 96.25]

Foldseek 3Di:
DVQVVVCVVVVHRPVPDPLAADADDPVLLVVLVVCVVVLVVQAPDPDAQDDDPDPPDDVLVSSLVRLVSSLVSLCSSLVSCVVVVNNVSNVVSNVSSSSSVSNNSNSVVLVVVLVPDDPLCNVCSVVVHDVVSSCDPVNVVVVVVVVVVVVVVVVVVVVVVVVVVVVVVVVVVVVVVVVPD

Radius of gyration: 30.8 Å; Cα contacts (8 Å, |Δi|>4): 111; chains: 1; bounding box: 46×26×110 Å

Sequence (181 aa):
MGMMVLSKYYGADFQKMDQTGERASEEMRNEIRRREPSIRPFIHEDKQAPTMAGDKDIQSERETQVFEIHGMKMLEAGIIQLAGNNKELCMNSMLSAHHALRIIAGDAQNRREISVVPEEAQNVLKTGGSVTTLLGKDSKEKVEEVLKHQKLNKEARTNKTGNSAFDTNNQQQMNNQINNA

Secondary structure (DSSP, 8-state):
-HHHHHHHHHTS-GGG--TTTSPPPHHHHHHHHHTHHHHGGG-S--PPPPPP-STT--HHHHHHHHHHHHHHHHHHHHHHHHHTT-HHHHHHHHHHHHHHHHHHHHHHHHHHHHHTS-HHHHHHHHTT--HHHHSHHHHHHHHHHHHHHHHHHHHHHHHHHHHHHHHHHHHHHHHHHHTT-